Protein AF-A0A140L5W9-F1 (afdb_monomer)

Secondary structure (DSSP, 8-state):
------------------------------HHHHHHHHHHH--SS-----GGGS-HHHHHHHHHH--SEEEEEGGGGGGG-SSPBSSSEEEEEE-TTS-EEEEEEEEPTTSSSEEEEEEEETT--TTSPPPHHHHIIIIIHHHHHHHHHHHHHHHTT----SEE--EE-EETTTTEE-THHHHHHHHHHHHHHHH----S--TT---PPPHHHHHHHHHHHHHHHHHHHHS-TT-

Mean predicted aligned error: 13.34 Å

Structure (mmCIF, N/CA/C/O backbone):
data_AF-A0A140L5W9-F1
#
_entry.id   AF-A0A140L5W9-F1
#
loop_
_atom_site.group_PDB
_atom_site.id
_atom_site.type_symbol
_atom_site.label_atom_id
_atom_site.label_alt_id
_atom_site.label_comp_id
_atom_site.label_asym_id
_atom_site.label_entity_id
_atom_site.label_seq_id
_atom_site.pdbx_PDB_ins_code
_atom_site.Cartn_x
_atom_site.Cartn_y
_atom_site.Cartn_z
_atom_site.occupancy
_atom_site.B_iso_or_equiv
_atom_site.auth_seq_id
_atom_site.auth_comp_id
_atom_site.auth_asym_id
_atom_site.auth_atom_id
_atom_site.pdbx_PDB_model_num
ATOM 1 N N . MET A 1 1 ? -49.079 -30.468 49.205 1.00 34.56 1 MET A N 1
ATOM 2 C CA . MET A 1 1 ? -47.598 -30.379 49.251 1.00 34.56 1 MET A CA 1
ATOM 3 C C . MET A 1 1 ? -47.115 -30.315 47.811 1.00 34.56 1 MET A C 1
ATOM 5 O O . MET A 1 1 ? -47.511 -31.183 47.054 1.00 34.56 1 MET A O 1
ATOM 9 N N . LYS A 1 2 ? -46.668 -29.135 47.356 1.00 29.36 2 LYS A N 1
ATOM 10 C CA . LYS A 1 2 ? -45.280 -28.591 47.343 1.00 29.36 2 LYS A CA 1
ATOM 11 C C . LYS A 1 2 ? -44.535 -29.042 46.068 1.00 29.36 2 LYS A C 1
ATOM 13 O O . LYS A 1 2 ? -44.322 -30.234 45.929 1.00 29.36 2 LYS A O 1
ATOM 18 N N . VAL A 1 3 ? -44.428 -28.195 45.035 1.00 27.16 3 VAL A N 1
ATOM 19 C CA . VAL A 1 3 ? -43.488 -27.059 44.793 1.00 27.16 3 VAL A CA 1
ATOM 20 C C . VAL A 1 3 ? -42.152 -27.529 44.189 1.00 27.16 3 VAL A C 1
ATOM 22 O O . VAL A 1 3 ? -41.413 -28.255 44.842 1.00 27.16 3 VAL A O 1
ATOM 25 N N . ASP A 1 4 ? -41.927 -27.076 42.949 1.00 35.50 4 ASP A N 1
ATOM 26 C CA . ASP A 1 4 ? -40.709 -26.651 42.229 1.00 35.50 4 ASP A CA 1
ATOM 27 C C . ASP A 1 4 ? -39.310 -27.178 42.603 1.00 35.50 4 ASP A C 1
ATOM 29 O O . ASP A 1 4 ? -38.867 -27.100 43.747 1.00 35.50 4 ASP A O 1
ATOM 33 N N . SER A 1 5 ? -38.507 -27.497 41.574 1.00 34.06 5 SER A N 1
ATOM 34 C CA . SER A 1 5 ? -37.311 -26.687 41.250 1.00 34.06 5 SER A CA 1
ATOM 35 C C . SER A 1 5 ? -36.625 -27.049 39.918 1.00 34.06 5 SER A C 1
ATOM 37 O O . SER A 1 5 ? -36.487 -28.203 39.526 1.00 34.06 5 SER A O 1
ATOM 39 N N . MET A 1 6 ? -36.208 -25.962 39.265 1.00 30.34 6 MET A N 1
ATOM 40 C CA . MET A 1 6 ? -35.267 -25.738 38.163 1.00 30.34 6 MET A CA 1
ATOM 41 C C . MET A 1 6 ? -34.057 -26.688 38.050 1.00 30.34 6 MET A C 1
ATOM 43 O O . MET A 1 6 ? -33.416 -26.998 39.049 1.00 30.34 6 MET A O 1
ATOM 47 N N . ASN A 1 7 ? -33.605 -26.942 36.813 1.00 31.36 7 ASN A N 1
ATOM 48 C CA . ASN A 1 7 ? -32.302 -26.424 36.372 1.00 31.36 7 ASN A CA 1
ATOM 49 C C . ASN A 1 7 ? -32.141 -26.391 34.845 1.00 31.36 7 ASN A C 1
ATOM 51 O O . ASN A 1 7 ? -32.769 -27.141 34.105 1.00 31.36 7 ASN A O 1
ATOM 55 N N . ALA A 1 8 ? -31.335 -25.420 34.425 1.00 31.17 8 ALA A N 1
ATOM 56 C CA . ALA A 1 8 ? -31.233 -24.833 33.099 1.00 31.17 8 ALA A CA 1
ATOM 57 C C . ALA A 1 8 ? -30.099 -25.431 32.238 1.00 31.17 8 ALA A C 1
ATOM 59 O O . ALA A 1 8 ? -29.425 -26.370 32.651 1.00 31.17 8 ALA A O 1
ATOM 60 N N . ILE A 1 9 ? -29.831 -24.731 31.120 1.00 33.03 9 ILE A N 1
ATOM 61 C CA . ILE A 1 9 ? -28.669 -24.820 30.210 1.00 33.03 9 ILE A CA 1
ATOM 62 C C . ILE A 1 9 ? -28.873 -25.900 29.134 1.00 33.03 9 ILE A C 1
ATOM 64 O O . ILE A 1 9 ? -29.113 -27.053 29.443 1.00 33.03 9 ILE A O 1
ATOM 68 N N . GLY A 1 10 ? -28.804 -25.646 27.832 1.00 25.62 10 GLY A N 1
ATOM 69 C CA . GLY A 1 10 ? -28.265 -24.539 27.051 1.00 25.62 10 GLY A CA 1
ATOM 70 C C . GLY A 1 10 ? -27.842 -25.128 25.698 1.00 25.62 10 GLY A C 1
ATOM 71 O O . GLY A 1 10 ? -27.548 -26.317 25.615 1.00 25.62 10 GLY A O 1
ATOM 72 N N . GLY A 1 11 ? -27.827 -24.323 24.637 1.00 27.05 11 GLY A N 1
ATOM 73 C CA . GLY A 1 11 ? -27.241 -24.745 23.360 1.00 27.05 11 GLY A CA 1
ATOM 74 C C . GLY A 1 11 ? -28.051 -24.338 22.144 1.00 27.05 11 GLY A C 1
ATOM 75 O O . GLY A 1 11 ? -28.602 -25.179 21.441 1.00 27.05 11 GLY A O 1
ATOM 76 N N . MET A 1 12 ? -28.091 -23.032 21.887 1.00 30.98 12 MET A N 1
ATOM 77 C CA . MET A 1 12 ? -28.323 -22.510 20.545 1.00 30.98 12 MET A CA 1
ATOM 78 C C . MET A 1 12 ? -27.294 -23.113 19.582 1.00 30.98 12 MET A C 1
ATOM 80 O O . MET A 1 12 ? -26.103 -23.073 19.863 1.00 30.98 12 MET A O 1
ATOM 84 N N . ASN A 1 13 ? -27.746 -23.579 18.423 1.00 31.05 13 ASN A N 1
ATOM 85 C CA . ASN A 1 13 ? -26.936 -23.600 17.208 1.00 31.05 13 ASN A CA 1
ATOM 86 C C . ASN A 1 13 ? -27.835 -23.185 16.042 1.00 31.05 13 ASN A C 1
ATOM 88 O O . ASN A 1 13 ? -28.334 -23.999 15.270 1.00 31.05 13 ASN A O 1
ATOM 92 N N . HIS A 1 14 ? -28.077 -21.878 15.944 1.00 29.92 14 HIS A N 1
ATOM 93 C CA . HIS A 1 14 ? -28.523 -21.270 14.700 1.00 29.92 14 HIS A CA 1
ATOM 94 C C . HIS A 1 14 ? -27.297 -20.996 13.837 1.00 29.92 14 HIS A C 1
ATOM 96 O O . HIS A 1 14 ? -26.702 -19.923 13.889 1.00 29.92 14 HIS A O 1
ATOM 102 N N . THR A 1 15 ? -26.918 -21.974 13.022 1.00 27.66 15 THR A N 1
ATOM 103 C CA . THR A 1 15 ? -25.988 -21.741 11.922 1.00 27.66 15 THR A CA 1
ATOM 104 C C . THR A 1 15 ? -26.775 -21.102 10.778 1.00 27.66 15 THR A C 1
ATOM 106 O O . THR A 1 15 ? -27.307 -21.785 9.908 1.00 27.66 15 THR A O 1
ATOM 109 N N . TYR A 1 16 ? -26.892 -19.772 10.778 1.00 25.48 16 TYR A N 1
ATOM 110 C CA . TYR A 1 16 ? -27.280 -19.040 9.570 1.00 25.48 16 TYR A CA 1
ATOM 111 C C . TYR A 1 16 ? -26.069 -18.974 8.638 1.00 25.48 16 TYR A C 1
ATOM 113 O O . TYR A 1 16 ? -25.401 -17.950 8.520 1.00 25.48 16 TYR A O 1
ATOM 121 N N . THR A 1 17 ? -25.767 -20.077 7.956 1.00 28.69 17 THR A N 1
ATOM 122 C CA . THR A 1 17 ? -24.842 -20.048 6.823 1.00 28.69 17 THR A CA 1
ATOM 123 C C . THR A 1 17 ? -25.582 -19.390 5.663 1.00 28.69 17 THR A C 1
ATOM 125 O O . THR A 1 17 ? -26.276 -20.045 4.887 1.00 28.69 17 THR A O 1
ATOM 128 N N . LYS A 1 18 ? -25.500 -18.060 5.552 1.00 31.02 18 LYS A N 1
ATOM 129 C CA . LYS A 1 18 ? -25.996 -17.354 4.369 1.00 31.02 18 LYS A CA 1
ATOM 130 C C . LYS A 1 18 ? -25.022 -17.635 3.227 1.00 31.02 18 LYS A C 1
ATOM 132 O O . LYS A 1 18 ? -24.081 -16.889 2.990 1.00 31.02 18 LYS A O 1
ATOM 137 N N . THR A 1 19 ? -25.223 -18.761 2.546 1.00 28.28 19 THR A N 1
ATOM 138 C CA . THR A 1 19 ? -24.512 -19.115 1.319 1.00 28.28 19 THR A CA 1
ATOM 139 C C . THR A 1 19 ? -24.754 -18.015 0.287 1.00 28.28 19 THR A C 1
ATOM 141 O O . THR A 1 19 ? -25.843 -17.908 -0.282 1.00 28.28 19 THR A O 1
ATOM 144 N N . ILE A 1 20 ? -23.751 -17.171 0.049 1.00 33.91 20 ILE A N 1
ATOM 145 C CA . ILE A 1 20 ? -23.783 -16.187 -1.032 1.00 33.91 20 ILE A CA 1
ATOM 146 C C . ILE A 1 20 ? -23.647 -16.969 -2.342 1.00 33.91 20 ILE A C 1
ATOM 148 O O . ILE A 1 20 ? -22.552 -17.313 -2.781 1.00 33.91 20 ILE A O 1
ATOM 152 N N . ARG A 1 21 ? -24.782 -17.299 -2.971 1.00 27.30 21 ARG A N 1
ATOM 153 C CA . ARG A 1 21 ? -24.801 -17.772 -4.359 1.00 27.30 21 ARG A CA 1
ATOM 154 C C . ARG A 1 21 ? -24.270 -16.641 -5.239 1.00 27.30 21 ARG A C 1
ATOM 156 O O . ARG A 1 21 ? -24.937 -15.620 -5.390 1.00 27.30 21 ARG A O 1
ATOM 163 N N . ARG A 1 22 ? -23.086 -16.828 -5.835 1.00 32.66 22 ARG A N 1
ATOM 164 C CA . ARG A 1 22 ? -22.612 -16.000 -6.952 1.00 32.66 22 ARG A CA 1
ATOM 165 C C . ARG A 1 22 ? -23.611 -16.141 -8.097 1.00 32.66 22 ARG A C 1
ATOM 167 O O . ARG A 1 22 ? -23.631 -17.146 -8.801 1.00 32.66 22 ARG A O 1
ATOM 174 N N . VAL A 1 23 ? -24.474 -15.146 -8.257 1.00 30.78 23 VAL A N 1
ATOM 175 C CA . VAL A 1 23 ? -25.264 -14.995 -9.474 1.00 30.78 23 VAL A CA 1
ATOM 176 C C . VAL A 1 23 ? -24.312 -14.434 -10.526 1.00 30.78 23 VAL A C 1
ATOM 178 O O . VAL A 1 23 ? -23.964 -13.257 -10.475 1.00 30.78 23 VAL A O 1
ATOM 181 N N . ASN A 1 24 ? -23.882 -15.274 -11.471 1.00 34.09 24 ASN A N 1
ATOM 182 C CA . ASN A 1 24 ? -23.329 -14.816 -12.745 1.00 34.09 24 ASN A CA 1
ATOM 183 C C . ASN A 1 24 ? -24.433 -14.046 -13.485 1.00 34.09 24 ASN A C 1
ATOM 185 O O . ASN A 1 24 ? -25.197 -14.616 -14.259 1.00 34.09 24 ASN A O 1
ATOM 189 N N . LYS A 1 25 ? -24.564 -12.751 -13.200 1.00 36.28 25 LYS A N 1
ATOM 190 C CA . LYS A 1 25 ? -25.274 -11.805 -14.058 1.00 36.28 25 LYS A CA 1
ATOM 191 C C . LYS A 1 25 ? -24.216 -11.077 -14.872 1.00 36.28 25 LYS A C 1
ATOM 193 O O . LYS A 1 25 ? -23.712 -10.036 -14.457 1.00 36.28 25 LYS A O 1
ATOM 198 N N . GLU A 1 26 ? -23.890 -11.622 -16.040 1.00 35.59 26 GLU A N 1
ATOM 199 C CA . GLU A 1 26 ? -23.357 -10.807 -17.131 1.00 35.59 26 GLU A CA 1
ATOM 200 C C . GLU A 1 26 ? -24.454 -9.813 -17.527 1.00 35.59 26 GLU A C 1
ATOM 202 O O . GLU A 1 26 ? -25.308 -10.076 -18.365 1.00 35.59 26 GLU A O 1
ATOM 207 N N . SER A 1 27 ? -24.487 -8.679 -16.836 1.00 41.91 27 SER A N 1
ATOM 208 C CA . SER A 1 27 ? -25.255 -7.516 -17.259 1.00 41.91 27 SER A CA 1
ATOM 209 C C . SER A 1 27 ? -24.250 -6.527 -17.825 1.00 41.91 27 SER A C 1
ATOM 211 O O . SER A 1 27 ? -23.361 -6.036 -17.126 1.00 41.91 27 SER A O 1
ATOM 213 N N . HIS A 1 28 ? -24.318 -6.311 -19.136 1.00 42.62 28 HIS A N 1
ATOM 214 C CA . HIS A 1 28 ? -23.541 -5.276 -19.798 1.00 42.62 28 HIS A CA 1
ATOM 215 C C . HIS A 1 28 ? -24.102 -3.920 -19.371 1.00 42.62 28 HIS A C 1
ATOM 217 O O . HIS A 1 28 ? -25.014 -3.408 -20.005 1.00 42.62 28 HIS A O 1
ATOM 223 N N . LEU A 1 29 ? -23.566 -3.357 -18.286 1.00 46.88 29 LEU A N 1
ATOM 224 C CA . LEU A 1 29 ? -23.851 -1.974 -17.918 1.00 46.88 29 LEU A CA 1
ATOM 225 C C . LEU A 1 29 ? -23.274 -1.049 -18.993 1.00 46.88 29 LEU A C 1
ATOM 227 O O . LEU A 1 29 ? -22.092 -1.134 -19.347 1.00 46.88 29 LEU A O 1
ATOM 231 N N . SER A 1 30 ? -24.137 -0.196 -19.522 1.00 52.78 30 SER A N 1
ATOM 232 C CA . SER A 1 30 ? -23.832 0.877 -20.455 1.00 52.78 30 SER A CA 1
ATOM 233 C C . SER A 1 30 ? -23.051 2.003 -19.769 1.00 52.78 30 SER A C 1
ATOM 235 O O . SER A 1 30 ? -23.116 2.196 -18.553 1.00 52.78 30 SER A O 1
ATOM 237 N N . GLN A 1 31 ? -22.331 2.804 -20.561 1.00 46.19 31 GLN A N 1
ATOM 238 C CA . GLN A 1 31 ? -21.590 3.971 -20.066 1.00 46.19 31 GLN A CA 1
ATOM 239 C C . GLN A 1 31 ? -22.494 4.967 -19.313 1.00 46.19 31 GLN A C 1
ATOM 241 O O . GLN A 1 31 ? -22.041 5.643 -18.393 1.00 46.19 31 GLN A O 1
ATOM 246 N N . ASN A 1 32 ? -23.780 5.034 -19.670 1.00 45.88 32 ASN A N 1
ATOM 247 C CA . ASN A 1 32 ? -24.754 5.883 -18.988 1.00 45.88 32 ASN A CA 1
ATOM 248 C C . ASN A 1 32 ? -25.106 5.362 -17.592 1.00 45.88 32 ASN A C 1
ATOM 250 O O . ASN A 1 32 ? -25.160 6.157 -16.661 1.00 45.88 32 ASN A O 1
ATOM 254 N N . GLU A 1 33 ? -25.267 4.050 -17.417 1.00 48.84 33 GLU A N 1
ATOM 255 C CA . GLU A 1 33 ? -25.536 3.451 -16.100 1.00 48.84 33 GLU A CA 1
ATOM 256 C C . GLU A 1 33 ? -24.339 3.604 -15.151 1.00 48.84 33 GLU A C 1
ATOM 258 O O . GLU A 1 33 ? -24.513 3.844 -13.957 1.00 48.84 33 GLU A O 1
ATOM 263 N N . ILE A 1 34 ? -23.118 3.557 -15.693 1.00 50.66 34 ILE A N 1
ATOM 264 C CA . ILE A 1 34 ? -21.892 3.892 -14.958 1.00 50.66 34 ILE A CA 1
ATOM 265 C C . ILE A 1 34 ? -21.936 5.348 -14.471 1.00 50.66 34 ILE A C 1
ATOM 267 O O . ILE A 1 34 ? -21.710 5.609 -13.290 1.00 50.66 34 ILE A O 1
ATOM 271 N N . ASN A 1 35 ? -22.281 6.294 -15.350 1.00 45.44 35 ASN A N 1
ATOM 272 C CA . ASN A 1 35 ? -22.353 7.717 -15.004 1.00 45.44 35 ASN A CA 1
ATOM 273 C C . ASN A 1 35 ? -23.419 8.011 -13.930 1.00 45.44 35 ASN A C 1
ATOM 275 O O . ASN A 1 35 ? -23.185 8.835 -13.046 1.00 45.44 35 ASN A O 1
ATOM 279 N N . THR A 1 36 ? -24.562 7.320 -13.963 1.00 49.19 36 THR A N 1
ATOM 280 C CA . THR A 1 36 ? -25.620 7.467 -12.950 1.00 49.19 36 THR A CA 1
ATOM 281 C C . THR A 1 36 ? -25.164 6.965 -11.577 1.00 49.19 36 THR A C 1
ATOM 283 O O . THR A 1 36 ? -25.313 7.687 -10.591 1.00 49.19 36 THR A O 1
ATOM 286 N N . LEU A 1 37 ? -24.510 5.799 -11.507 1.00 49.44 37 LEU A N 1
ATOM 287 C CA . LEU A 1 37 ? -23.977 5.238 -10.253 1.00 49.44 37 LEU A CA 1
ATOM 288 C C . LEU A 1 37 ? -22.880 6.108 -9.618 1.00 49.44 37 LEU A C 1
ATOM 290 O O . LEU A 1 37 ? -22.738 6.135 -8.396 1.00 49.44 37 LEU A O 1
ATOM 294 N N . ILE A 1 38 ? -22.113 6.828 -10.441 1.00 46.81 38 ILE A N 1
ATOM 295 C CA . ILE A 1 38 ? -21.124 7.813 -9.984 1.00 46.81 38 ILE A CA 1
ATOM 296 C C . ILE A 1 38 ? -21.835 9.015 -9.353 1.00 46.81 38 ILE A C 1
ATOM 298 O O . ILE A 1 38 ? -21.473 9.421 -8.253 1.00 46.81 38 ILE A O 1
ATOM 302 N N . SER A 1 39 ? -22.881 9.537 -10.005 1.00 45.31 39 SER A N 1
ATOM 303 C CA . SER A 1 39 ? -23.623 10.715 -9.528 1.00 45.31 39 SER A CA 1
ATOM 304 C C . SER A 1 39 ? -24.358 10.499 -8.199 1.00 45.31 39 SER A C 1
ATOM 306 O O . SER A 1 39 ? -24.507 11.437 -7.420 1.00 45.31 39 SER A O 1
ATOM 308 N N . GLU A 1 40 ? -24.775 9.264 -7.904 1.00 46.31 40 GLU A N 1
ATOM 309 C CA . GLU A 1 40 ? -25.455 8.923 -6.648 1.00 46.31 40 GLU A CA 1
ATOM 310 C C . GLU A 1 40 ? -24.488 8.746 -5.462 1.00 46.31 40 GLU A C 1
ATOM 312 O O . GLU A 1 40 ? -24.918 8.816 -4.310 1.00 46.31 40 GLU A O 1
ATOM 317 N N . LYS A 1 41 ? -23.182 8.557 -5.712 1.00 45.69 41 LYS A N 1
ATOM 318 C CA . LYS A 1 41 ? -22.165 8.327 -4.668 1.00 45.69 41 LYS A CA 1
ATOM 319 C C . LYS A 1 41 ? -21.312 9.544 -4.315 1.00 45.69 41 LYS A C 1
ATOM 321 O O . LYS A 1 41 ? -20.821 9.618 -3.192 1.00 45.69 41 LYS A O 1
ATOM 326 N N . THR A 1 42 ? -21.137 10.513 -5.209 1.00 40.88 42 THR A N 1
ATOM 327 C CA . THR A 1 42 ? -20.263 11.672 -4.964 1.00 40.88 42 THR A CA 1
ATOM 328 C C . THR A 1 42 ? -21.022 12.878 -4.406 1.00 40.88 42 THR A C 1
ATOM 330 O O . THR A 1 42 ? -21.258 13.877 -5.078 1.00 40.88 42 THR A O 1
ATOM 333 N N . LYS A 1 43 ? -21.332 12.825 -3.107 1.00 41.81 43 LYS A N 1
ATOM 334 C CA . LYS A 1 43 ? -21.431 14.028 -2.262 1.00 41.81 43 LYS A CA 1
ATOM 335 C C . LYS A 1 43 ? -20.176 14.126 -1.395 1.00 41.81 43 LYS A C 1
ATOM 337 O O . LYS A 1 43 ? -20.258 13.924 -0.196 1.00 41.81 43 LYS A O 1
ATOM 342 N N . ASN A 1 44 ? -19.018 14.373 -2.002 1.00 38.66 44 ASN A N 1
ATOM 343 C CA . ASN A 1 44 ? -17.831 14.864 -1.298 1.00 38.66 44 ASN A CA 1
ATOM 344 C C . ASN A 1 44 ? -16.874 15.527 -2.293 1.00 38.66 44 ASN A C 1
ATOM 346 O O . ASN A 1 44 ? -16.743 15.096 -3.436 1.00 38.66 44 ASN A O 1
ATOM 350 N N . THR A 1 45 ? -16.257 16.614 -1.842 1.00 39.00 45 THR A N 1
ATOM 351 C CA . THR A 1 45 ? -15.460 17.622 -2.564 1.00 39.00 45 THR A CA 1
ATOM 352 C C . THR A 1 45 ? -14.085 17.141 -3.044 1.00 39.00 45 THR A C 1
ATOM 354 O O . THR A 1 45 ? -13.127 17.905 -3.050 1.00 39.00 45 THR A O 1
ATOM 357 N N . PHE A 1 46 ? -13.982 15.893 -3.489 1.00 38.16 46 PHE A N 1
ATOM 358 C CA . PHE A 1 46 ? -12.839 15.420 -4.261 1.00 38.16 46 PHE A CA 1
ATOM 359 C C . PHE A 1 46 ? -13.165 15.577 -5.749 1.00 38.16 46 PHE A C 1
ATOM 361 O O . PHE A 1 46 ? -14.306 15.349 -6.154 1.00 38.16 46 PHE A O 1
ATOM 368 N N . LYS A 1 47 ? -12.196 15.962 -6.585 1.00 42.44 47 LYS A N 1
ATOM 369 C CA . LYS A 1 47 ? -12.314 15.736 -8.031 1.00 42.44 47 LYS A CA 1
ATOM 370 C C . LYS A 1 47 ? -11.805 14.314 -8.262 1.00 42.44 47 LYS A C 1
ATOM 372 O O . LYS A 1 47 ? -10.591 14.165 -8.378 1.00 42.44 47 LYS A O 1
ATOM 377 N N . PRO A 1 48 ? -12.664 13.271 -8.274 1.00 49.84 48 PRO A N 1
ATOM 378 C CA . PRO A 1 48 ? -12.211 11.953 -8.697 1.00 49.84 48 PRO A CA 1
ATOM 379 C C . PRO A 1 48 ? -11.479 12.105 -10.029 1.00 49.84 48 PRO A C 1
ATOM 381 O O . PRO A 1 48 ? -11.841 12.974 -10.834 1.00 49.84 48 PRO A O 1
ATOM 384 N N . VAL A 1 49 ? -10.454 11.275 -10.251 1.00 52.59 49 VAL A N 1
ATOM 385 C CA . VAL A 1 49 ? -9.885 11.076 -11.591 1.00 52.59 49 VAL A CA 1
ATOM 386 C C . VAL A 1 49 ? -11.058 11.017 -12.558 1.00 52.59 49 VAL A C 1
ATOM 388 O O . VAL A 1 49 ? -12.047 10.350 -12.240 1.00 52.59 49 VAL A O 1
ATOM 391 N N . ASP A 1 50 ? -11.001 11.742 -13.682 1.00 57.25 50 ASP A N 1
ATOM 392 C CA . ASP A 1 50 ? -12.053 11.615 -14.689 1.00 57.25 50 ASP A CA 1
ATOM 393 C C . ASP A 1 50 ? -12.177 10.122 -14.984 1.00 57.25 50 ASP A C 1
ATOM 395 O O . ASP A 1 50 ? -11.257 9.517 -15.526 1.00 57.25 50 ASP A O 1
ATOM 399 N N . ILE A 1 51 ? -13.269 9.496 -14.543 1.00 53.25 51 ILE A N 1
ATOM 400 C CA . ILE A 1 51 ? -13.430 8.042 -14.619 1.00 53.25 51 ILE A CA 1
ATOM 401 C C . ILE A 1 51 ? -13.366 7.598 -16.088 1.00 53.25 51 ILE A C 1
ATOM 403 O O . ILE A 1 51 ? -13.023 6.454 -16.371 1.00 53.25 51 ILE A O 1
ATOM 407 N N . LYS A 1 52 ? -13.592 8.526 -17.034 1.00 48.97 52 LYS A N 1
ATOM 408 C CA . LYS A 1 52 ? -13.383 8.332 -18.474 1.00 48.97 52 LYS A CA 1
ATOM 409 C C . LYS A 1 52 ? -11.918 8.103 -18.874 1.00 48.97 52 LYS A C 1
ATOM 411 O O . LYS A 1 52 ? -11.685 7.591 -19.963 1.00 48.97 52 LYS A O 1
ATOM 416 N N . ALA A 1 53 ? -10.952 8.470 -18.034 1.00 56.53 53 ALA A N 1
ATOM 417 C CA . ALA A 1 53 ? -9.525 8.207 -18.213 1.00 56.53 53 ALA A CA 1
ATOM 418 C C . ALA A 1 53 ? -9.094 6.829 -17.676 1.00 56.53 53 ALA A C 1
ATOM 420 O O . ALA A 1 53 ? -7.988 6.386 -17.972 1.00 56.53 53 ALA A O 1
ATOM 421 N N . ILE A 1 54 ? -9.950 6.145 -16.905 1.00 67.31 54 ILE A N 1
ATOM 422 C CA . ILE A 1 54 ? -9.714 4.770 -16.453 1.00 67.31 54 ILE A CA 1
ATOM 423 C C . ILE A 1 54 ? -10.330 3.815 -17.474 1.00 67.31 54 ILE A C 1
ATOM 425 O O . ILE A 1 54 ? -11.471 3.981 -17.909 1.00 67.31 54 ILE A O 1
ATOM 429 N N . ASN A 1 55 ? -9.594 2.764 -17.827 1.00 69.69 55 ASN A N 1
ATOM 430 C CA . ASN A 1 55 ? -10.076 1.729 -18.725 1.00 69.69 55 ASN A CA 1
ATOM 431 C C . ASN A 1 55 ? -11.426 1.156 -18.249 1.00 69.69 55 ASN A C 1
ATOM 433 O O . ASN A 1 55 ? -11.540 0.686 -17.114 1.00 69.69 55 ASN A O 1
ATOM 437 N N . ALA A 1 56 ? -12.439 1.116 -19.121 1.00 66.81 56 ALA A N 1
ATOM 438 C CA . ALA A 1 56 ? -13.781 0.646 -18.761 1.00 66.81 56 ALA A CA 1
ATOM 439 C C . ALA A 1 56 ? -13.796 -0.786 -18.187 1.00 66.81 56 ALA A C 1
ATOM 441 O O . ALA A 1 56 ? -14.613 -1.102 -17.319 1.00 66.81 56 ALA A O 1
ATOM 442 N N . SER A 1 57 ? -12.874 -1.654 -18.628 1.00 67.25 57 SER A N 1
ATOM 443 C CA . SER A 1 57 ? -12.732 -3.007 -18.077 1.00 67.25 57 SER A CA 1
ATOM 444 C C . SER A 1 57 ? -12.168 -3.000 -16.651 1.00 67.25 57 SER A C 1
ATOM 446 O O . SER A 1 57 ? -12.676 -3.722 -15.792 1.00 67.25 57 SER A O 1
ATOM 448 N N . CYS A 1 58 ? -11.196 -2.130 -16.363 1.00 68.81 58 CYS A N 1
ATOM 449 C CA . CYS A 1 58 ? -10.646 -1.935 -15.021 1.00 68.81 58 CYS A CA 1
ATOM 450 C C . CYS A 1 58 ? -11.678 -1.307 -14.077 1.00 68.81 58 CYS A C 1
ATOM 452 O O . CYS A 1 58 ? -11.824 -1.755 -12.942 1.00 68.81 58 CYS A O 1
ATOM 454 N N . TYR A 1 59 ? -12.457 -0.335 -14.556 1.00 70.06 59 TYR A N 1
ATOM 455 C CA . TYR A 1 59 ? -13.555 0.239 -13.780 1.00 70.06 59 TYR A CA 1
ATOM 456 C C . TYR A 1 59 ? -14.645 -0.800 -13.469 1.00 70.06 59 TYR A C 1
ATOM 458 O O . TYR A 1 59 ? -15.159 -0.869 -12.352 1.00 70.06 59 TYR A O 1
ATOM 466 N N . ARG A 1 60 ? -14.962 -1.683 -14.423 1.00 67.69 60 ARG A N 1
ATOM 467 C CA . ARG A 1 60 ? -15.881 -2.805 -14.185 1.00 67.69 60 ARG A CA 1
ATOM 468 C C . ARG A 1 60 ? -15.339 -3.770 -13.127 1.00 67.69 60 ARG A C 1
ATOM 470 O O . ARG A 1 60 ? -16.098 -4.185 -12.255 1.00 67.69 60 ARG A O 1
ATOM 477 N N . GLN A 1 61 ? -14.047 -4.098 -13.166 1.00 66.94 61 GLN A N 1
ATOM 478 C CA . GLN A 1 61 ? -13.412 -4.921 -12.129 1.00 66.94 61 GLN A CA 1
ATOM 479 C C . GLN A 1 61 ? -13.486 -4.261 -10.751 1.00 66.94 61 GLN A C 1
ATOM 481 O O . GLN A 1 61 ? -13.787 -4.952 -9.779 1.00 66.94 61 GLN A O 1
ATOM 486 N N . TYR A 1 62 ? -13.288 -2.940 -10.669 1.00 75.56 62 TYR A N 1
ATOM 487 C CA . TYR A 1 62 ? -13.558 -2.187 -9.446 1.00 75.56 62 TYR A CA 1
ATOM 488 C C . TYR A 1 62 ? -14.996 -2.424 -8.986 1.00 75.56 62 TYR A C 1
ATOM 490 O O . TYR A 1 62 ? -15.182 -2.941 -7.895 1.00 75.56 62 TYR A O 1
ATOM 498 N N . LEU A 1 63 ? -16.014 -2.158 -9.814 1.00 73.31 63 LEU A N 1
ATOM 499 C CA . LEU A 1 63 ? -17.419 -2.330 -9.415 1.00 73.31 63 LEU A CA 1
ATOM 500 C C . LEU A 1 63 ? -17.736 -3.738 -8.882 1.00 73.31 63 LEU A C 1
ATOM 502 O O . LEU A 1 63 ? -18.486 -3.861 -7.916 1.00 73.31 63 LEU A O 1
ATOM 506 N N . MET A 1 64 ? -17.152 -4.783 -9.474 1.00 71.00 64 MET A N 1
ATOM 507 C CA . MET A 1 64 ? -17.358 -6.172 -9.042 1.00 71.00 64 MET A CA 1
ATOM 508 C C . MET A 1 64 ? -16.644 -6.512 -7.726 1.00 71.00 64 MET A C 1
ATOM 510 O O . MET A 1 64 ? -17.140 -7.335 -6.960 1.00 71.00 64 MET A O 1
ATOM 514 N N . ASN A 1 65 ? -15.502 -5.876 -7.454 1.00 71.69 65 ASN A N 1
ATOM 515 C CA . ASN A 1 65 ? -14.639 -6.159 -6.302 1.00 71.69 65 ASN A CA 1
ATOM 516 C C . ASN A 1 65 ? -14.687 -5.064 -5.220 1.00 71.69 65 ASN A C 1
ATOM 518 O O . ASN A 1 65 ? -13.939 -5.119 -4.239 1.00 71.69 65 ASN A O 1
ATOM 522 N N . ASN A 1 66 ? -15.556 -4.064 -5.389 1.00 71.62 66 ASN A N 1
ATOM 523 C CA . ASN A 1 66 ? -15.744 -2.923 -4.497 1.00 71.62 66 ASN A CA 1
ATOM 524 C C . ASN A 1 66 ? -16.605 -3.289 -3.279 1.00 71.62 66 ASN A C 1
ATOM 526 O O . ASN A 1 66 ? -17.666 -2.705 -3.036 1.00 71.62 66 ASN A O 1
ATOM 530 N N . VAL A 1 67 ? -16.141 -4.282 -2.531 1.00 79.25 67 VAL A N 1
ATOM 531 C CA . VAL A 1 67 ? -16.788 -4.815 -1.333 1.00 79.25 67 VAL A CA 1
ATOM 532 C C . VAL A 1 67 ? -16.353 -4.058 -0.081 1.00 79.25 67 VAL A C 1
ATOM 534 O O . VAL A 1 67 ? -15.285 -3.447 -0.058 1.00 79.25 67 VAL A O 1
ATOM 537 N N . GLY A 1 68 ? -17.188 -4.108 0.954 1.00 86.25 68 GLY A N 1
ATOM 538 C CA . GLY A 1 68 ? -16.886 -3.518 2.253 1.00 86.25 68 GLY A CA 1
ATOM 539 C C . GLY A 1 68 ? -17.477 -2.134 2.495 1.00 86.25 68 GLY A C 1
ATOM 540 O O . GLY A 1 68 ? -18.091 -1.518 1.613 1.00 86.25 68 GLY A O 1
ATOM 541 N N . GLU A 1 69 ? -17.269 -1.670 3.721 1.00 88.06 69 GLU A N 1
ATOM 542 C CA . GLU A 1 69 ? -17.717 -0.375 4.227 1.00 88.06 69 GLU A CA 1
ATOM 543 C C . GLU A 1 69 ? -16.610 0.665 4.073 1.00 88.06 69 GLU A C 1
ATOM 545 O O . GLU A 1 69 ? -15.438 0.369 4.296 1.00 88.06 69 GLU A O 1
ATOM 550 N N . THR A 1 70 ? -16.965 1.889 3.683 1.00 90.88 70 THR A N 1
ATOM 551 C CA . THR A 1 70 ? -16.002 2.994 3.643 1.00 90.88 70 THR A CA 1
ATOM 552 C C . THR A 1 70 ? -15.645 3.401 5.067 1.00 90.88 70 THR A C 1
ATOM 554 O O . THR A 1 70 ? -16.527 3.778 5.836 1.00 90.88 70 THR A O 1
ATOM 557 N N . VAL A 1 71 ? -14.355 3.357 5.399 1.00 91.56 71 VAL A N 1
ATOM 558 C CA . VAL A 1 71 ? -13.847 3.656 6.749 1.00 91.56 71 VAL A CA 1
ATOM 559 C C . VAL A 1 71 ? -12.892 4.844 6.791 1.00 91.56 71 VAL A C 1
ATOM 561 O O . VAL A 1 71 ? -12.642 5.385 7.864 1.00 91.56 71 VAL A O 1
ATOM 564 N N . PHE A 1 72 ? -12.372 5.274 5.639 1.00 92.75 72 PHE A N 1
ATOM 565 C CA . PHE A 1 72 ? -11.441 6.395 5.555 1.00 92.75 72 PHE A CA 1
ATOM 566 C C . PHE A 1 72 ? -11.479 7.074 4.177 1.00 92.75 72 PHE A C 1
ATOM 568 O O . PHE A 1 72 ? -11.851 6.445 3.184 1.00 92.75 72 PHE A O 1
ATOM 575 N N . ASP A 1 73 ? -11.080 8.347 4.133 1.00 91.12 73 ASP A N 1
ATOM 576 C CA . ASP A 1 73 ? -10.988 9.176 2.926 1.00 91.12 73 ASP A CA 1
ATOM 577 C C . ASP A 1 73 ? -9.517 9.507 2.606 1.00 91.12 73 ASP A C 1
ATOM 579 O O . ASP A 1 73 ? -8.869 10.276 3.318 1.00 91.12 73 ASP A O 1
ATOM 583 N N . LEU A 1 74 ? -8.990 8.920 1.528 1.00 90.12 74 LEU A N 1
ATOM 584 C CA . LEU A 1 74 ? -7.628 9.085 1.020 1.00 90.12 74 LEU A CA 1
ATOM 585 C C . LEU A 1 74 ? -7.281 10.514 0.620 1.00 90.12 74 LEU A C 1
ATOM 587 O O . LEU A 1 74 ? -6.094 10.825 0.574 1.00 90.12 74 LEU A O 1
ATOM 591 N N . SER A 1 75 ? -8.253 11.399 0.386 1.00 86.31 75 SER A N 1
ATOM 592 C CA . SER A 1 75 ? -7.945 12.819 0.159 1.00 86.31 75 SER A CA 1
ATOM 593 C C . SER A 1 75 ? -7.166 13.437 1.330 1.00 86.31 75 SER A C 1
ATOM 595 O O . SER A 1 75 ? -6.347 14.327 1.133 1.00 86.31 75 SER A O 1
ATOM 597 N N . LYS A 1 76 ? -7.314 12.888 2.543 1.00 87.62 76 LYS A N 1
ATOM 598 C CA . LYS A 1 76 ? -6.547 13.279 3.740 1.00 87.62 76 LYS A CA 1
ATOM 599 C C . LYS A 1 76 ? -5.068 12.870 3.699 1.00 87.62 76 LYS A C 1
ATOM 601 O O . LYS A 1 76 ? -4.284 13.304 4.543 1.00 87.62 76 LYS A O 1
ATOM 606 N N . LEU A 1 77 ? -4.693 12.005 2.759 1.00 88.56 77 LEU A N 1
ATOM 607 C CA . LEU A 1 77 ? -3.329 11.533 2.522 1.00 88.56 77 LEU A CA 1
ATOM 608 C C . LEU A 1 77 ? -2.754 12.028 1.189 1.00 88.56 77 LEU A C 1
ATOM 610 O O . LEU A 1 77 ? -1.561 11.845 0.977 1.00 88.56 77 LEU A O 1
ATOM 614 N N . GLU A 1 78 ? -3.552 12.662 0.324 1.00 81.69 78 GLU A N 1
ATOM 615 C CA . GLU A 1 78 ? -3.194 12.946 -1.075 1.00 81.69 78 GLU A CA 1
ATOM 616 C C . GLU A 1 78 ? -1.869 13.706 -1.222 1.00 81.69 78 GLU A C 1
ATOM 618 O O . GLU A 1 78 ? -1.025 13.302 -2.013 1.00 81.69 78 GLU A O 1
ATOM 623 N N . GLU A 1 79 ? -1.627 14.738 -0.408 1.00 82.94 79 GLU A N 1
ATOM 624 C CA . GLU A 1 79 ? -0.382 15.527 -0.463 1.00 82.94 79 GLU A CA 1
ATOM 625 C C . GLU A 1 79 ? 0.882 14.725 -0.103 1.00 82.94 79 GLU A C 1
ATOM 627 O O . GLU A 1 79 ? 1.997 15.159 -0.384 1.00 82.94 79 GLU A O 1
ATOM 632 N N . LYS A 1 80 ? 0.719 13.564 0.539 1.00 86.56 80 LYS A N 1
ATOM 633 C CA . LYS A 1 80 ? 1.807 12.659 0.937 1.00 86.56 80 LYS A CA 1
ATOM 634 C C . LYS A 1 80 ? 1.974 11.489 -0.034 1.00 86.56 80 LYS A C 1
ATOM 636 O O . LYS A 1 80 ? 2.908 10.711 0.139 1.00 86.56 80 LYS A O 1
ATOM 641 N N . MET A 1 81 ? 1.066 11.335 -0.997 1.00 89.44 81 MET A N 1
ATOM 642 C CA . MET A 1 81 ? 1.074 10.244 -1.967 1.00 89.44 81 MET A CA 1
ATOM 643 C C . MET A 1 81 ? 1.780 10.667 -3.256 1.00 89.44 81 MET A C 1
ATOM 645 O O . MET A 1 81 ? 1.624 11.781 -3.749 1.00 89.44 81 MET A O 1
ATOM 649 N N . GLU A 1 82 ? 2.542 9.747 -3.827 1.00 89.75 82 GLU A N 1
ATOM 650 C CA . GLU A 1 82 ? 3.229 9.893 -5.107 1.00 89.75 82 GLU A CA 1
ATOM 651 C C . GLU A 1 82 ? 2.386 9.393 -6.272 1.00 89.75 82 GLU A C 1
ATOM 653 O O . GLU A 1 82 ? 2.499 9.917 -7.384 1.00 89.75 82 GLU A O 1
ATOM 658 N N . ASN A 1 83 ? 1.540 8.385 -6.038 1.00 87.69 83 ASN A N 1
ATOM 659 C CA . ASN A 1 83 ? 0.589 7.906 -7.029 1.00 87.69 83 ASN A CA 1
ATOM 660 C C . ASN A 1 83 ? -0.817 8.403 -6.709 1.00 87.69 83 ASN A C 1
ATOM 662 O O . ASN A 1 83 ? -1.249 8.486 -5.560 1.00 87.69 83 ASN A O 1
ATOM 666 N N . GLN A 1 84 ? -1.558 8.713 -7.768 1.00 85.62 84 GLN A N 1
ATOM 667 C CA . GLN A 1 84 ? -2.888 9.285 -7.647 1.00 85.62 84 GLN A CA 1
ATOM 668 C C . GLN A 1 84 ? -3.901 8.230 -7.169 1.00 85.62 84 GLN A C 1
ATOM 670 O O . GLN A 1 84 ? -4.032 7.180 -7.816 1.00 85.62 84 GLN A O 1
ATOM 675 N N . PRO A 1 85 ? -4.679 8.499 -6.104 1.00 87.44 85 PRO A N 1
ATOM 676 C CA . PRO A 1 85 ? -5.841 7.689 -5.765 1.00 87.44 85 PRO A CA 1
ATOM 677 C C . PRO A 1 85 ? -6.845 7.680 -6.920 1.00 87.44 85 PRO A C 1
ATOM 679 O O . PRO A 1 85 ? -7.232 8.728 -7.433 1.00 87.44 85 PRO A O 1
ATOM 682 N N . ALA A 1 86 ? -7.301 6.497 -7.327 1.00 85.56 86 ALA A N 1
ATOM 683 C CA . ALA A 1 86 ? -8.368 6.387 -8.320 1.00 85.56 86 ALA A CA 1
ATOM 684 C C . ALA A 1 86 ? -9.731 6.762 -7.721 1.00 85.56 86 ALA A C 1
ATOM 686 O O . ALA A 1 86 ? -10.587 7.326 -8.403 1.00 85.56 86 ALA A O 1
ATOM 687 N N . PHE A 1 87 ? -9.907 6.460 -6.433 1.00 84.56 87 PHE A N 1
ATOM 688 C CA . PHE A 1 87 ? -11.097 6.756 -5.646 1.00 84.56 87 PHE A CA 1
ATOM 689 C C . PHE A 1 87 ? -10.683 7.254 -4.256 1.00 84.56 87 PHE A C 1
ATOM 691 O O . PHE A 1 87 ? -9.639 6.823 -3.757 1.00 84.56 87 PHE A O 1
ATOM 698 N N . PRO A 1 88 ? -11.479 8.132 -3.622 1.00 84.50 88 PRO A N 1
ATOM 699 C CA . PRO A 1 88 ? -11.156 8.650 -2.299 1.00 84.50 88 PRO A CA 1
ATOM 700 C C . PRO A 1 88 ? -11.354 7.606 -1.193 1.00 84.50 88 PRO A C 1
ATOM 702 O O . PRO A 1 88 ? -10.766 7.727 -0.131 1.00 84.50 88 PRO A O 1
ATOM 705 N N . GLU A 1 89 ? -12.164 6.566 -1.380 1.00 89.44 89 GLU A N 1
ATOM 706 C CA . GLU A 1 89 ? -12.523 5.675 -0.277 1.00 89.44 89 GLU A CA 1
ATOM 707 C C . GLU A 1 89 ? -11.475 4.587 -0.006 1.00 89.44 89 GLU A C 1
ATOM 709 O O . GLU A 1 89 ? -11.083 3.837 -0.905 1.00 89.44 89 GLU A O 1
ATOM 714 N N . VAL A 1 90 ? -11.128 4.402 1.272 1.00 93.25 90 VAL A N 1
ATOM 715 C CA . VAL A 1 90 ? -10.598 3.125 1.768 1.00 93.25 90 VAL A CA 1
ATOM 716 C C . VAL A 1 90 ? -11.745 2.306 2.337 1.00 93.25 90 VAL A C 1
ATOM 718 O O . VAL A 1 90 ? -12.519 2.788 3.171 1.00 93.25 90 VAL A O 1
ATOM 721 N N . LYS A 1 91 ? -11.842 1.052 1.898 1.00 92.38 91 LYS A N 1
ATOM 722 C CA . LYS A 1 91 ? -12.891 0.128 2.318 1.00 92.38 91 LYS A CA 1
ATOM 723 C C . LYS A 1 91 ? -12.387 -0.986 3.208 1.00 92.38 91 LYS A C 1
ATOM 725 O O . LYS A 1 91 ? -11.369 -1.597 2.906 1.00 92.38 91 LYS A O 1
ATOM 730 N N . GLN A 1 92 ? -13.154 -1.294 4.242 1.00 93.00 92 GLN A N 1
ATOM 731 C CA . GLN A 1 92 ? -12.917 -2.406 5.147 1.00 93.00 92 GLN A CA 1
ATOM 732 C C . GLN A 1 92 ? -13.846 -3.576 4.828 1.00 93.00 92 GLN A C 1
ATOM 734 O O . GLN A 1 92 ? -15.056 -3.399 4.676 1.00 93.00 92 GLN A O 1
ATOM 739 N N . PHE A 1 93 ? -13.288 -4.781 4.755 1.00 91.19 93 PHE A N 1
ATOM 740 C CA . PHE A 1 93 ? -14.051 -6.026 4.685 1.00 91.19 93 PHE A CA 1
ATOM 741 C C . PHE A 1 93 ? -13.241 -7.187 5.260 1.00 91.19 93 PHE A C 1
ATOM 743 O O . PHE A 1 93 ? -12.012 -7.148 5.291 1.00 91.19 93 PHE A O 1
ATOM 750 N N . THR A 1 94 ? -13.930 -8.244 5.673 1.00 89.50 94 THR A N 1
ATOM 751 C CA . THR A 1 94 ? -13.300 -9.505 6.073 1.00 89.50 94 THR A CA 1
ATOM 752 C C . THR A 1 94 ? -13.252 -10.443 4.872 1.00 89.50 94 THR A C 1
ATOM 754 O O . THR A 1 94 ? -14.264 -10.631 4.195 1.00 89.50 94 THR A O 1
ATOM 757 N N . ASP A 1 95 ? -12.075 -10.989 4.566 1.00 85.94 95 ASP A N 1
ATOM 758 C CA . ASP A 1 95 ? -11.913 -11.954 3.476 1.00 85.94 95 ASP A CA 1
ATOM 759 C C . ASP A 1 95 ? -12.347 -13.375 3.874 1.00 85.94 95 ASP A C 1
ATOM 761 O O . ASP A 1 95 ? -12.643 -13.659 5.034 1.00 85.94 95 ASP A O 1
ATOM 765 N N . ASP A 1 96 ? -12.370 -14.289 2.901 1.00 84.12 96 ASP A N 1
ATOM 766 C CA . ASP A 1 96 ? -12.779 -15.688 3.110 1.00 84.12 96 ASP A CA 1
ATOM 767 C C . ASP A 1 96 ? -11.879 -16.443 4.111 1.00 84.12 96 ASP A C 1
ATOM 769 O O . ASP A 1 96 ? -12.257 -17.505 4.604 1.00 84.12 96 ASP A O 1
ATOM 773 N N . LEU A 1 97 ? -10.689 -15.910 4.417 1.00 82.75 97 LEU A N 1
ATOM 774 C CA . LEU A 1 97 ? -9.760 -16.456 5.408 1.00 82.75 97 LEU A CA 1
ATOM 775 C C . LEU A 1 97 ? -9.941 -15.814 6.793 1.00 82.75 97 LEU A C 1
ATOM 777 O O . LEU A 1 97 ? -9.140 -16.064 7.691 1.00 82.75 97 LEU A O 1
ATOM 781 N N . GLY A 1 98 ? -10.977 -14.991 6.979 1.00 82.06 98 GLY A N 1
ATOM 782 C CA . GLY A 1 98 ? -11.281 -14.330 8.245 1.00 82.06 98 GLY A CA 1
ATOM 783 C C . GLY A 1 98 ? -10.391 -13.125 8.549 1.00 82.06 98 GLY A C 1
ATOM 784 O O . GLY A 1 98 ? -10.405 -12.637 9.676 1.00 82.06 98 GLY A O 1
ATOM 785 N N . ARG A 1 99 ? -9.613 -12.628 7.580 1.00 87.25 99 ARG A N 1
ATOM 786 C CA . ARG A 1 99 ? -8.697 -11.500 7.792 1.00 87.25 99 ARG A CA 1
ATOM 787 C C . ARG A 1 99 ? -9.375 -10.195 7.430 1.00 87.25 99 ARG A C 1
ATOM 789 O O . ARG A 1 99 ? -9.983 -10.083 6.364 1.00 87.25 99 ARG A O 1
ATOM 796 N N . THR A 1 100 ? -9.205 -9.186 8.273 1.00 92.12 100 THR A N 1
ATOM 797 C CA . THR A 1 100 ? -9.696 -7.842 7.966 1.00 92.12 100 THR A CA 1
ATOM 798 C C . THR A 1 100 ? -8.754 -7.168 6.975 1.00 92.12 100 THR A C 1
ATOM 800 O O . THR A 1 100 ? -7.551 -7.069 7.216 1.00 92.12 100 THR A O 1
ATOM 803 N N . ARG A 1 101 ? -9.298 -6.713 5.847 1.00 93.69 101 ARG A N 1
ATOM 804 C CA . ARG A 1 101 ? -8.577 -6.015 4.783 1.00 93.69 101 ARG A CA 1
ATOM 805 C C . ARG A 1 101 ? -9.062 -4.584 4.660 1.00 93.69 101 ARG A C 1
ATOM 807 O O . ARG A 1 101 ? -10.265 -4.335 4.671 1.00 93.69 101 ARG A O 1
ATOM 814 N N . PHE A 1 102 ? -8.113 -3.681 4.451 1.00 94.69 102 PHE A N 1
ATOM 815 C CA . PHE A 1 102 ? -8.349 -2.290 4.098 1.00 94.69 102 PHE A CA 1
ATOM 816 C C . PHE A 1 102 ? -7.893 -2.074 2.661 1.00 94.69 102 PHE A C 1
ATOM 818 O O . PHE A 1 102 ? -6.699 -2.130 2.374 1.00 94.69 102 PHE A O 1
ATOM 825 N N . ARG A 1 103 ? -8.851 -1.885 1.757 1.00 94.62 103 ARG A N 1
ATOM 826 C CA . ARG A 1 103 ? -8.621 -1.791 0.319 1.00 94.62 103 ARG A CA 1
ATOM 827 C C . ARG A 1 103 ? -8.760 -0.369 -0.176 1.00 94.62 103 ARG A C 1
ATOM 829 O O . ARG A 1 103 ? -9.781 0.272 0.066 1.00 94.62 103 ARG A O 1
ATOM 836 N N . CYS A 1 104 ? -7.799 0.056 -0.977 1.00 93.75 104 CYS A N 1
ATOM 837 C CA . CYS A 1 104 ? -7.928 1.215 -1.840 1.00 93.75 104 CYS A CA 1
ATOM 838 C C . CYS A 1 104 ? -7.434 0.910 -3.258 1.00 93.75 104 CYS A C 1
ATOM 840 O O . CYS A 1 104 ? -6.950 -0.187 -3.556 1.00 93.75 104 CYS A O 1
ATOM 842 N N . TYR A 1 105 ? -7.613 1.879 -4.151 1.00 91.12 105 TYR A N 1
ATOM 843 C CA . TYR A 1 105 ? -7.231 1.753 -5.549 1.00 91.12 105 TYR A CA 1
ATOM 844 C C . TYR A 1 105 ? -6.434 2.973 -5.980 1.00 91.12 105 TYR A C 1
ATOM 846 O O . TYR A 1 105 ? -6.888 4.105 -5.809 1.00 91.12 105 TYR A O 1
ATOM 854 N N . LEU A 1 106 ? -5.277 2.727 -6.583 1.00 90.25 106 LEU A N 1
ATOM 855 C CA . LEU A 1 106 ? -4.418 3.759 -7.153 1.00 90.25 106 LEU A CA 1
ATOM 856 C C . LEU A 1 106 ? -4.423 3.646 -8.674 1.00 90.25 106 LEU A C 1
ATOM 858 O O . LEU A 1 106 ? -4.607 2.557 -9.229 1.00 90.25 106 LEU A O 1
ATOM 862 N N . VAL A 1 107 ? -4.204 4.762 -9.359 1.00 86.44 107 VAL A N 1
ATOM 863 C CA . VAL A 1 107 ? -3.934 4.749 -10.795 1.00 86.44 107 VAL A CA 1
ATOM 864 C C . VAL A 1 107 ? -2.537 4.181 -11.010 1.00 86.44 107 VAL A C 1
ATOM 866 O O . VAL A 1 107 ? -1.560 4.632 -10.412 1.00 86.44 107 VAL A O 1
ATOM 869 N N . LYS A 1 108 ? -2.433 3.170 -11.871 1.00 86.88 108 LYS A N 1
ATOM 870 C CA . LYS A 1 108 ? -1.151 2.565 -12.209 1.00 86.88 108 LYS A CA 1
ATOM 871 C C . LYS A 1 108 ? -0.273 3.604 -12.916 1.00 86.88 108 LYS A C 1
ATOM 873 O O . LYS A 1 108 ? -0.747 4.244 -13.856 1.00 86.88 108 LYS A O 1
ATOM 878 N N . PRO A 1 109 ? 1.006 3.765 -12.536 1.00 81.81 109 PRO A N 1
ATOM 879 C CA . PRO A 1 109 ? 1.845 4.797 -13.130 1.00 81.81 109 PRO A CA 1
ATOM 880 C C . PRO A 1 109 ? 1.940 4.666 -14.655 1.00 81.81 109 PRO A C 1
ATOM 882 O O . PRO A 1 109 ? 2.224 3.583 -15.166 1.00 81.81 109 PRO A O 1
ATOM 885 N N . ASN A 1 110 ? 1.761 5.780 -15.374 1.00 74.12 110 ASN A N 1
ATOM 886 C CA . ASN A 1 110 ? 1.805 5.855 -16.844 1.00 74.12 110 ASN A CA 1
ATOM 887 C C . ASN A 1 110 ? 0.817 4.900 -17.555 1.00 74.12 110 ASN A C 1
ATOM 889 O O . ASN A 1 110 ? 1.106 4.411 -18.646 1.00 74.12 110 ASN A O 1
ATOM 893 N N . SER A 1 111 ? -0.318 4.588 -16.928 1.00 78.44 111 SER A N 1
ATOM 894 C CA . SER A 1 111 ? -1.276 3.589 -17.401 1.00 78.44 111 SER A CA 1
ATOM 895 C C . SER A 1 111 ? -2.708 4.017 -17.054 1.00 78.44 111 SER A C 1
ATOM 897 O O . SER A 1 111 ? -2.935 4.685 -16.054 1.00 78.44 111 SER A O 1
ATOM 899 N N . ASP A 1 112 ? -3.689 3.586 -17.847 1.00 73.62 112 ASP A N 1
ATOM 900 C CA . ASP A 1 112 ? -5.138 3.780 -17.621 1.00 73.62 112 ASP A CA 1
ATOM 901 C C . ASP A 1 112 ? -5.754 2.681 -16.726 1.00 73.62 112 ASP A C 1
ATOM 903 O O . ASP A 1 112 ? -6.973 2.523 -16.616 1.00 73.62 112 ASP A O 1
ATOM 907 N N . ARG A 1 113 ? -4.890 1.875 -16.106 1.00 83.69 113 ARG A N 1
ATOM 908 C CA . ARG A 1 113 ? -5.229 0.710 -15.279 1.00 83.69 113 ARG A CA 1
ATOM 909 C C . ARG A 1 113 ? -5.156 1.043 -13.796 1.00 83.69 113 ARG A C 1
ATOM 911 O O . ARG A 1 113 ? -4.490 1.988 -13.391 1.00 83.69 113 ARG A O 1
ATOM 918 N N . LEU A 1 114 ? -5.799 0.209 -12.988 1.00 86.88 114 LEU A N 1
ATOM 919 C CA . LEU A 1 114 ? -5.808 0.330 -11.534 1.00 86.88 114 LEU A CA 1
ATOM 920 C C . LEU A 1 114 ? -4.820 -0.638 -10.886 1.00 86.88 114 LEU A C 1
ATOM 922 O O . LEU A 1 114 ? -4.614 -1.745 -11.385 1.00 86.88 114 LEU A O 1
ATOM 926 N N . ILE A 1 115 ? -4.274 -0.226 -9.747 1.00 90.25 115 ILE A N 1
ATOM 927 C CA . ILE A 1 115 ? -3.611 -1.098 -8.780 1.00 90.25 115 ILE A CA 1
ATOM 928 C C . ILE A 1 115 ? -4.568 -1.259 -7.605 1.00 90.25 115 ILE A C 1
ATOM 930 O O . ILE A 1 115 ? -5.024 -0.266 -7.037 1.00 90.25 115 ILE A O 1
ATOM 934 N N . THR A 1 116 ? -4.869 -2.501 -7.236 1.00 92.00 116 THR A N 1
ATOM 935 C CA . THR A 1 116 ? -5.557 -2.794 -5.973 1.00 92.00 116 THR A CA 1
ATOM 936 C C . THR A 1 116 ? -4.517 -2.833 -4.862 1.00 92.00 116 THR A C 1
ATOM 938 O O . THR A 1 116 ? -3.551 -3.589 -4.961 1.00 92.00 116 THR A O 1
ATOM 941 N N . VAL A 1 117 ? -4.710 -2.045 -3.809 1.00 94.00 117 VAL A N 1
ATOM 942 C CA . VAL A 1 117 ? -3.834 -2.032 -2.635 1.00 94.00 117 VAL A CA 1
ATOM 943 C C . VAL A 1 117 ? -4.649 -2.502 -1.440 1.00 94.00 117 VAL A C 1
ATOM 945 O O . VAL A 1 117 ? -5.588 -1.826 -1.029 1.00 94.00 117 VAL A O 1
ATOM 948 N N . ASP A 1 118 ? -4.297 -3.668 -0.905 1.00 94.62 118 ASP A N 1
ATOM 949 C CA . ASP A 1 118 ? -4.890 -4.232 0.304 1.00 94.62 118 ASP A CA 1
ATOM 950 C C . ASP A 1 118 ? -3.870 -4.187 1.445 1.00 94.62 118 ASP A C 1
ATOM 952 O O . ASP A 1 118 ? -2.775 -4.732 1.339 1.00 94.62 118 ASP A O 1
ATOM 956 N N . VAL A 1 119 ? -4.255 -3.612 2.577 1.00 94.25 119 VAL A N 1
ATOM 957 C CA . VAL A 1 119 ? -3.541 -3.769 3.848 1.00 94.25 119 VAL A CA 1
ATOM 958 C C . VAL A 1 119 ? -4.313 -4.801 4.664 1.00 94.25 119 VAL A C 1
ATOM 960 O O . VAL A 1 119 ? -5.423 -4.522 5.120 1.00 94.25 119 VAL A O 1
ATOM 963 N N . ALA A 1 120 ? -3.776 -6.016 4.801 1.00 92.06 120 ALA A N 1
ATOM 964 C CA . ALA A 1 120 ? -4.427 -7.090 5.552 1.00 92.06 120 ALA A CA 1
ATOM 965 C C . ALA A 1 120 ? -3.910 -7.146 6.995 1.00 92.06 120 ALA A C 1
ATOM 967 O O . ALA A 1 120 ? -2.702 -7.134 7.219 1.00 92.06 120 ALA A O 1
ATOM 968 N N . LEU A 1 121 ? -4.812 -7.250 7.973 1.00 90.75 121 LEU A N 1
ATOM 969 C CA . LEU A 1 121 ? -4.470 -7.400 9.387 1.00 90.75 121 LEU A CA 1
ATOM 970 C C . LEU A 1 121 ? -4.822 -8.808 9.886 1.00 90.75 121 LEU A C 1
ATOM 972 O O . LEU A 1 121 ? -5.991 -9.192 9.896 1.00 90.75 121 LEU A O 1
ATOM 976 N N . LEU A 1 122 ? -3.819 -9.563 10.346 1.00 83.00 122 LEU A N 1
ATOM 977 C CA . LEU A 1 122 ? -3.980 -10.976 10.733 1.00 83.00 122 LEU A CA 1
ATOM 978 C C . LEU A 1 122 ? -4.743 -11.198 12.049 1.00 83.00 122 LEU A C 1
ATOM 980 O O . LEU A 1 122 ? -5.352 -12.245 12.222 1.00 83.00 122 LEU A O 1
ATOM 984 N N . ASN A 1 123 ? -4.737 -10.219 12.958 1.00 84.00 123 ASN A N 1
ATOM 985 C CA . ASN A 1 123 ? -5.312 -10.339 14.308 1.00 84.00 123 ASN A CA 1
ATOM 986 C C . ASN A 1 123 ? -6.272 -9.188 14.663 1.00 84.00 123 ASN A C 1
ATOM 988 O O . ASN A 1 123 ? -6.500 -8.899 15.842 1.00 84.00 123 ASN A O 1
ATOM 992 N N . TYR A 1 124 ? -6.802 -8.496 13.655 1.00 86.12 124 TYR A N 1
ATOM 993 C CA . TYR A 1 124 ? -7.756 -7.407 13.846 1.00 86.12 124 TYR A CA 1
ATOM 994 C C . TYR A 1 124 ? -9.185 -7.912 13.683 1.00 86.12 124 TYR A C 1
ATOM 996 O O . TYR A 1 124 ? -9.511 -8.542 12.676 1.00 86.12 124 TYR A O 1
ATOM 1004 N N . ASP A 1 125 ? -10.021 -7.611 14.671 1.00 80.75 125 ASP A N 1
ATOM 1005 C CA . ASP A 1 125 ? -11.436 -7.952 14.631 1.00 80.75 125 ASP A CA 1
ATOM 1006 C C . ASP A 1 125 ? -12.159 -7.001 13.670 1.00 80.75 125 ASP A C 1
ATOM 1008 O O . ASP A 1 125 ? -12.110 -5.786 13.852 1.00 80.75 125 ASP A O 1
ATOM 1012 N N . GLY A 1 126 ? -12.795 -7.550 12.635 1.00 73.06 126 GLY A N 1
ATOM 1013 C CA . GLY A 1 126 ? -13.451 -6.771 11.584 1.00 73.06 126 GLY A CA 1
ATOM 1014 C C . GLY A 1 126 ? -14.621 -5.922 12.082 1.00 73.06 126 GLY A C 1
ATOM 1015 O O . GLY A 1 126 ? -14.967 -4.949 11.417 1.00 73.06 126 GLY A O 1
ATOM 1016 N N . ASP A 1 127 ? -15.179 -6.240 13.252 1.00 76.50 127 ASP A N 1
ATOM 1017 C CA . ASP A 1 127 ? -16.258 -5.468 13.874 1.00 76.50 127 ASP A CA 1
ATOM 1018 C C . ASP A 1 127 ? -15.728 -4.311 14.742 1.00 76.50 127 ASP A C 1
ATOM 1020 O O 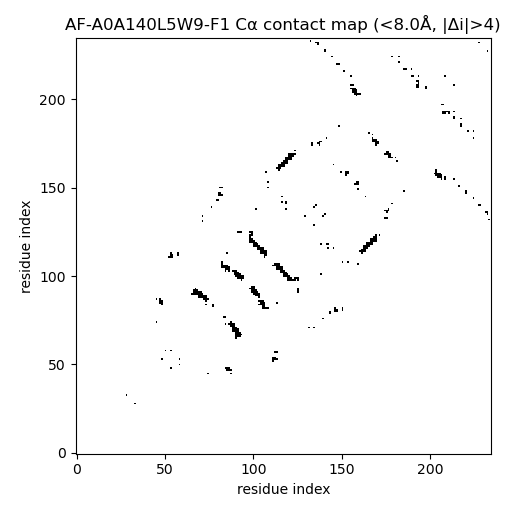. ASP A 1 127 ? -16.479 -3.417 15.153 1.00 76.50 127 ASP A O 1
ATOM 1024 N N . GLN A 1 128 ? -14.421 -4.294 15.024 1.00 77.75 128 GLN A N 1
ATOM 1025 C CA . GLN A 1 128 ? -13.790 -3.202 15.747 1.00 77.75 128 GLN A CA 1
ATOM 1026 C C . GLN A 1 128 ? -13.724 -1.967 14.841 1.00 77.75 128 GLN A C 1
ATOM 1028 O O . GLN A 1 128 ? -13.256 -2.022 13.706 1.00 77.75 128 GLN A O 1
ATOM 1033 N N . LYS A 1 129 ? -14.181 -0.820 15.355 1.00 78.62 129 LYS A N 1
ATOM 1034 C CA . LYS A 1 129 ? -13.980 0.467 14.683 1.00 78.62 129 LYS A CA 1
ATOM 1035 C C . LYS A 1 129 ? -12.596 1.006 15.012 1.00 78.62 129 LYS A C 1
ATOM 1037 O O . LYS A 1 129 ? -12.194 1.031 16.175 1.00 78.62 129 LYS A O 1
ATOM 1042 N N . MET A 1 130 ? -11.891 1.467 13.987 1.00 88.56 130 MET A N 1
ATOM 1043 C CA . MET A 1 130 ? -10.656 2.228 14.126 1.00 88.56 130 MET A CA 1
ATOM 1044 C C . MET A 1 130 ? -10.994 3.714 14.039 1.00 88.56 130 MET A C 1
ATOM 1046 O O . MET A 1 130 ? -11.646 4.138 13.086 1.00 88.56 130 MET A O 1
ATOM 1050 N N . ASP A 1 131 ? -10.595 4.505 15.034 1.00 89.81 131 ASP A N 1
ATOM 1051 C CA . ASP A 1 131 ? -10.713 5.956 14.919 1.00 89.81 131 ASP A CA 1
ATOM 1052 C C . ASP A 1 131 ? -9.747 6.494 13.850 1.00 89.81 131 ASP A C 1
ATOM 1054 O O . ASP A 1 131 ? -8.776 5.840 13.466 1.00 89.81 131 ASP A O 1
ATOM 1058 N N . GLU A 1 132 ? -10.014 7.707 13.375 1.00 90.12 132 GLU A N 1
ATOM 1059 C CA . GLU A 1 132 ? -9.264 8.315 12.279 1.00 90.12 132 GLU A CA 1
ATOM 1060 C C . GLU A 1 132 ? -7.767 8.478 12.578 1.00 90.12 132 GLU A C 1
ATOM 1062 O O . GLU A 1 132 ? -6.934 8.249 11.701 1.00 90.12 132 GLU A O 1
ATOM 1067 N N . GLN A 1 133 ? -7.406 8.842 13.812 1.00 90.44 133 GLN A N 1
ATOM 1068 C CA . GLN A 1 133 ? -6.010 9.031 14.203 1.00 90.44 133 GLN A CA 1
ATOM 1069 C C . GLN A 1 133 ? -5.272 7.692 14.206 1.00 90.44 133 GLN A C 1
ATOM 1071 O O . GLN A 1 133 ? -4.157 7.597 13.684 1.00 90.44 133 GLN A O 1
ATOM 1076 N N . THR A 1 134 ? -5.895 6.657 14.767 1.00 90.31 134 THR A N 1
ATOM 1077 C CA . THR A 1 134 ? -5.356 5.298 14.760 1.00 90.31 134 THR A CA 1
ATOM 1078 C C . THR A 1 134 ? -5.239 4.770 13.334 1.00 90.31 134 THR A C 1
ATOM 1080 O O . THR A 1 134 ? -4.204 4.204 12.984 1.00 90.31 134 THR A O 1
ATOM 1083 N N . PHE A 1 135 ? -6.236 5.016 12.480 1.00 93.19 135 PHE A N 1
ATOM 1084 C CA . PHE A 1 135 ? -6.196 4.636 11.070 1.00 93.19 135 PHE A CA 1
ATOM 1085 C C . PHE A 1 135 ? -5.016 5.285 10.355 1.00 93.19 135 PHE A C 1
ATOM 1087 O O . PHE A 1 135 ? -4.196 4.588 9.754 1.00 93.19 135 PHE A O 1
ATOM 1094 N N . MET A 1 136 ? -4.889 6.608 10.467 1.00 91.12 136 MET A N 1
ATOM 1095 C CA . MET A 1 136 ? -3.791 7.372 9.878 1.00 91.12 136 MET A CA 1
ATOM 1096 C C . MET A 1 136 ? -2.444 6.812 10.320 1.00 91.12 136 MET A C 1
ATOM 1098 O O . MET A 1 136 ? -1.590 6.508 9.491 1.00 91.12 136 MET A O 1
ATOM 1102 N N . ASN A 1 137 ? -2.280 6.589 11.622 1.00 88.62 137 ASN A N 1
ATOM 1103 C CA . ASN A 1 137 ? -1.031 6.113 12.200 1.00 88.62 137 ASN A CA 1
ATOM 1104 C C . ASN A 1 137 ? -0.755 4.613 12.000 1.00 88.62 137 ASN A C 1
ATOM 1106 O O . ASN A 1 137 ? 0.302 4.143 12.423 1.00 88.62 137 ASN A O 1
ATOM 1110 N N . THR A 1 138 ? -1.651 3.869 11.348 1.00 90.88 138 THR A N 1
ATOM 1111 C CA . THR A 1 138 ? -1.469 2.445 11.044 1.00 90.88 138 THR A CA 1
ATOM 1112 C C . THR A 1 138 ? -1.672 2.170 9.560 1.00 90.88 138 THR A C 1
ATOM 1114 O O . THR A 1 138 ? -0.710 2.203 8.795 1.00 90.88 138 THR A O 1
ATOM 1117 N N . ILE A 1 139 ? -2.914 1.947 9.139 1.00 93.44 139 ILE A N 1
ATOM 1118 C CA . ILE A 1 139 ? -3.297 1.644 7.760 1.00 93.44 139 ILE A CA 1
ATOM 1119 C C . ILE A 1 139 ? -2.850 2.753 6.806 1.00 93.44 139 ILE A C 1
ATOM 1121 O O . ILE A 1 139 ? -2.281 2.455 5.760 1.00 93.44 139 ILE A O 1
ATOM 1125 N N . GLY A 1 140 ? -3.030 4.022 7.186 1.00 93.69 140 GLY A N 1
ATOM 1126 C CA . GLY A 1 140 ? -2.584 5.168 6.393 1.00 93.69 140 GLY A CA 1
ATOM 1127 C C . GLY A 1 140 ? -1.079 5.130 6.121 1.00 93.69 140 GLY A C 1
ATOM 1128 O O . GLY A 1 140 ? -0.659 5.241 4.971 1.00 93.69 140 GLY A O 1
ATOM 1129 N N . LYS A 1 141 ? -0.264 4.870 7.152 1.00 91.81 141 LYS A N 1
ATOM 1130 C CA . LYS A 1 141 ? 1.188 4.683 6.995 1.00 91.81 141 LYS A CA 1
ATOM 1131 C C . LYS A 1 141 ? 1.523 3.502 6.084 1.00 91.81 141 LYS A C 1
ATOM 1133 O O . LYS A 1 141 ? 2.365 3.657 5.208 1.00 91.81 141 LYS A O 1
ATOM 1138 N N . ALA A 1 142 ? 0.863 2.351 6.238 1.00 92.81 142 ALA A N 1
ATOM 1139 C CA . ALA A 1 142 ? 1.078 1.216 5.334 1.00 92.81 142 ALA A CA 1
ATOM 1140 C C . ALA A 1 142 ? 0.769 1.574 3.873 1.00 92.81 142 ALA A C 1
ATOM 1142 O O . ALA A 1 142 ? 1.565 1.251 2.997 1.00 92.81 142 ALA A O 1
ATOM 1143 N N . ILE A 1 143 ? -0.335 2.280 3.608 1.00 94.50 143 ILE A N 1
ATOM 1144 C CA . ILE A 1 143 ? -0.699 2.729 2.256 1.00 94.50 143 ILE A CA 1
ATOM 1145 C C . ILE A 1 143 ? 0.392 3.634 1.669 1.00 94.50 143 ILE A C 1
ATOM 1147 O O . ILE A 1 143 ? 0.809 3.393 0.541 1.00 94.50 143 ILE A O 1
ATOM 1151 N N . LEU A 1 144 ? 0.903 4.612 2.428 1.00 92.81 144 LEU A N 1
ATOM 1152 C CA . LEU A 1 144 ? 1.991 5.495 1.976 1.00 92.81 144 LEU A CA 1
ATOM 1153 C C . LEU A 1 144 ? 3.284 4.728 1.662 1.00 92.81 144 LEU A C 1
ATOM 1155 O O . LEU A 1 144 ? 3.972 5.020 0.688 1.00 92.81 144 LEU A O 1
ATOM 1159 N N . VAL A 1 145 ? 3.619 3.717 2.466 1.00 90.81 145 VAL A N 1
ATOM 1160 C CA . VAL A 1 145 ? 4.800 2.884 2.206 1.00 90.81 145 VAL A CA 1
ATOM 1161 C C . VAL A 1 145 ? 4.625 2.042 0.941 1.00 90.81 145 VAL A C 1
ATOM 1163 O O . VAL A 1 145 ? 5.557 1.927 0.144 1.00 90.81 145 VAL A O 1
ATOM 1166 N N . LEU A 1 146 ? 3.436 1.476 0.722 1.00 92.38 146 LEU A N 1
ATOM 1167 C CA . LEU A 1 146 ? 3.139 0.711 -0.492 1.00 92.38 146 LEU A CA 1
ATOM 1168 C C . LEU A 1 146 ? 3.101 1.599 -1.737 1.00 92.38 146 LEU A C 1
ATOM 1170 O O . LEU A 1 146 ? 3.565 1.184 -2.796 1.00 92.38 146 LEU A O 1
ATOM 1174 N N . ASP A 1 147 ? 2.616 2.828 -1.598 1.00 92.69 147 ASP A N 1
ATOM 1175 C CA . ASP A 1 147 ? 2.661 3.853 -2.634 1.00 92.69 147 ASP A CA 1
ATOM 1176 C C . ASP A 1 147 ? 4.109 4.176 -3.053 1.00 92.69 147 ASP A C 1
ATOM 1178 O O . ASP A 1 147 ? 4.453 4.060 -4.233 1.00 92.69 147 ASP A O 1
ATOM 1182 N N . ARG A 1 148 ? 5.007 4.430 -2.089 1.00 89.06 148 ARG A N 1
ATOM 1183 C CA . ARG A 1 148 ? 6.446 4.613 -2.362 1.00 89.06 148 ARG A CA 1
ATOM 1184 C C . ARG A 1 148 ? 7.060 3.380 -3.029 1.00 89.06 148 ARG A C 1
ATOM 1186 O O . ARG A 1 148 ? 7.817 3.506 -3.992 1.00 89.06 148 ARG A O 1
ATOM 1193 N N . HIS A 1 149 ? 6.716 2.178 -2.561 1.00 87.44 149 HIS A N 1
ATOM 1194 C CA . HIS A 1 149 ? 7.187 0.922 -3.152 1.00 87.44 149 HIS A CA 1
ATOM 1195 C C . HIS A 1 149 ? 6.770 0.773 -4.629 1.00 87.44 149 HIS A C 1
ATOM 1197 O O . HIS A 1 149 ? 7.579 0.347 -5.462 1.00 87.44 149 HIS A O 1
ATOM 1203 N N . ILE A 1 150 ? 5.540 1.166 -4.981 1.00 88.94 150 ILE A N 1
ATOM 1204 C CA . ILE A 1 150 ? 5.055 1.202 -6.369 1.00 88.94 150 ILE A CA 1
ATOM 1205 C C . ILE A 1 150 ? 5.895 2.173 -7.207 1.00 88.94 150 ILE A C 1
ATOM 1207 O O . ILE A 1 150 ? 6.358 1.800 -8.292 1.00 88.94 150 ILE A O 1
ATOM 1211 N N . THR A 1 151 ? 6.132 3.390 -6.707 1.00 88.38 151 THR A N 1
ATOM 1212 C CA . THR A 1 151 ? 6.940 4.396 -7.412 1.00 88.38 151 THR A CA 1
ATOM 1213 C C . THR A 1 151 ? 8.366 3.906 -7.651 1.00 88.38 151 THR A C 1
ATOM 1215 O O . THR A 1 151 ? 8.896 4.035 -8.756 1.00 88.38 151 THR A O 1
ATOM 1218 N N . MET A 1 152 ? 8.988 3.286 -6.650 1.00 84.69 152 MET A N 1
ATOM 1219 C CA . MET A 1 152 ? 10.339 2.741 -6.786 1.00 84.69 152 MET A CA 1
ATOM 1220 C C . MET A 1 152 ? 10.406 1.587 -7.781 1.00 84.69 152 MET A C 1
ATOM 1222 O O . MET A 1 152 ? 11.297 1.569 -8.629 1.00 84.69 152 MET A O 1
ATOM 1226 N N . SER A 1 153 ? 9.440 0.667 -7.740 1.00 80.50 153 SER A N 1
ATOM 1227 C CA . SER A 1 153 ? 9.357 -0.438 -8.704 1.00 80.50 153 SER A CA 1
ATOM 1228 C C . SER A 1 153 ? 9.234 0.088 -10.139 1.00 80.50 153 SER A C 1
ATOM 1230 O O . SER A 1 153 ? 9.937 -0.358 -11.048 1.00 80.50 153 SER A O 1
ATOM 1232 N N . LYS A 1 154 ? 8.411 1.124 -10.348 1.00 83.12 154 LYS A N 1
ATOM 1233 C CA . LYS A 1 154 ? 8.322 1.829 -11.635 1.00 83.12 154 LYS A CA 1
ATOM 1234 C C . LYS A 1 154 ? 9.673 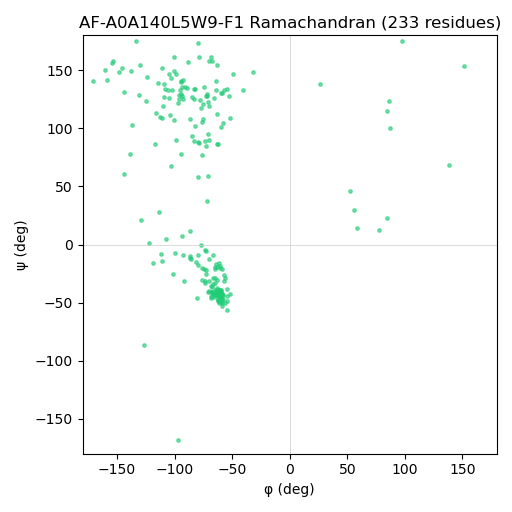2.419 -12.053 1.00 83.12 154 LYS A C 1
ATOM 1236 O O . LYS A 1 154 ? 10.080 2.240 -13.200 1.00 83.12 154 LYS A O 1
ATOM 1241 N N . ASN A 1 155 ? 10.360 3.119 -11.153 1.00 82.44 155 ASN A N 1
ATOM 1242 C CA . ASN A 1 155 ? 11.637 3.777 -11.450 1.00 82.44 155 ASN A CA 1
ATOM 1243 C C . ASN A 1 155 ? 12.756 2.779 -11.778 1.00 82.44 155 ASN A C 1
ATOM 1245 O O . ASN A 1 155 ? 13.584 3.046 -12.646 1.00 82.44 155 ASN A O 1
ATOM 1249 N N . LEU A 1 156 ? 12.728 1.598 -11.159 1.00 77.88 156 LEU A N 1
ATOM 1250 C CA . LEU A 1 156 ? 13.609 0.476 -11.484 1.00 77.88 156 LEU A CA 1
ATOM 1251 C C . LEU A 1 156 ? 13.244 -0.219 -12.812 1.00 77.88 156 LEU A C 1
ATOM 1253 O O . LEU A 1 156 ? 13.982 -1.088 -13.279 1.00 77.88 156 LEU A O 1
ATOM 1257 N N . GLY A 1 157 ? 12.143 0.183 -13.455 1.00 73.38 157 GLY A N 1
ATOM 1258 C CA . GLY A 1 157 ? 11.701 -0.327 -14.750 1.00 73.38 157 GLY A CA 1
ATOM 1259 C C . GLY A 1 157 ? 10.886 -1.618 -14.677 1.00 73.38 157 GLY A C 1
ATOM 1260 O O . GLY A 1 157 ? 10.829 -2.346 -15.673 1.00 73.38 157 GLY A O 1
ATOM 1261 N N . ASP A 1 158 ? 10.266 -1.915 -13.535 1.00 74.75 158 ASP A N 1
ATOM 1262 C CA . ASP A 1 158 ? 9.457 -3.119 -13.358 1.00 74.75 158 ASP A CA 1
ATOM 1263 C C . ASP A 1 158 ? 8.064 -3.008 -13.953 1.00 74.75 158 ASP A C 1
ATOM 1265 O O . ASP A 1 158 ? 7.491 -1.929 -14.129 1.00 74.75 158 ASP A O 1
ATOM 1269 N N . THR A 1 159 ? 7.461 -4.177 -14.150 1.00 75.88 159 THR A N 1
ATOM 1270 C CA . THR A 1 159 ? 6.012 -4.255 -14.246 1.00 75.88 159 THR A CA 1
ATOM 1271 C C . THR A 1 159 ? 5.436 -4.112 -12.844 1.00 75.88 159 THR A C 1
ATOM 1273 O O . THR A 1 159 ? 5.489 -5.041 -12.041 1.00 75.88 159 THR A O 1
ATOM 1276 N N . VAL A 1 160 ? 4.820 -2.966 -12.563 1.00 81.38 160 VAL A N 1
ATOM 1277 C CA . VAL A 1 160 ? 4.031 -2.792 -11.339 1.00 81.38 160 VAL A CA 1
ATOM 1278 C C . VAL A 1 160 ? 2.895 -3.834 -11.326 1.00 81.38 160 VAL A C 1
ATOM 1280 O O . VAL A 1 160 ? 2.209 -3.975 -12.347 1.00 81.38 160 VAL A O 1
ATOM 1283 N N . PRO A 1 161 ? 2.685 -4.595 -10.238 1.00 83.06 161 PRO A N 1
ATOM 1284 C CA . PRO A 1 161 ? 1.617 -5.590 -10.168 1.00 83.06 161 PRO A CA 1
ATOM 1285 C C . PRO A 1 161 ? 0.232 -4.930 -10.168 1.00 83.06 161 PRO A C 1
ATOM 1287 O O . PRO A 1 161 ? 0.076 -3.760 -9.830 1.00 83.06 161 PRO A O 1
ATOM 1290 N N . ASP A 1 162 ? -0.791 -5.691 -10.551 1.00 85.69 162 ASP A N 1
ATOM 1291 C CA . ASP A 1 162 ? -2.179 -5.205 -10.539 1.00 85.69 162 ASP A CA 1
ATOM 1292 C C . ASP A 1 162 ? -2.813 -5.280 -9.134 1.00 85.69 162 ASP A C 1
ATOM 1294 O O . ASP A 1 162 ? -3.844 -4.657 -8.871 1.00 85.69 162 ASP A O 1
ATOM 1298 N N . HIS A 1 163 ? -2.190 -6.031 -8.220 1.00 88.88 163 HIS A N 1
ATOM 1299 C CA . HIS A 1 163 ? -2.622 -6.206 -6.835 1.00 88.88 163 HIS A CA 1
ATOM 1300 C C . HIS A 1 163 ? -1.410 -6.312 -5.908 1.00 88.88 163 HIS A C 1
ATOM 1302 O O . HIS A 1 163 ? -0.489 -7.081 -6.180 1.00 88.88 163 HIS A O 1
ATOM 1308 N N . ILE A 1 164 ? -1.427 -5.548 -4.818 1.00 89.69 164 ILE A N 1
ATOM 1309 C CA . ILE A 1 164 ? -0.450 -5.594 -3.728 1.00 89.69 164 ILE A CA 1
ATOM 1310 C C . ILE A 1 164 ? -1.229 -5.814 -2.435 1.00 89.69 164 ILE A C 1
ATOM 1312 O O . ILE A 1 164 ? -2.149 -5.054 -2.139 1.00 89.69 164 ILE A O 1
ATOM 1316 N N . ALA A 1 165 ? -0.897 -6.872 -1.696 1.00 89.31 165 ALA A N 1
ATOM 1317 C CA . ALA A 1 165 ? -1.653 -7.288 -0.515 1.00 89.31 165 ALA A CA 1
ATOM 1318 C C . ALA A 1 165 ? -0.767 -7.847 0.611 1.00 89.31 165 ALA A C 1
ATOM 1320 O O . ALA A 1 165 ? -0.911 -9.023 0.953 1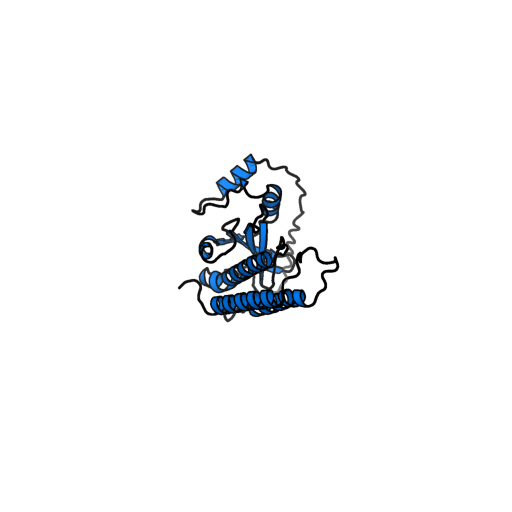.00 89.31 165 ALA A O 1
ATOM 1321 N N . PRO A 1 166 ? 0.169 -7.057 1.162 1.00 89.12 166 PRO A N 1
ATOM 1322 C CA . PRO A 1 166 ? 0.954 -7.479 2.314 1.00 89.12 166 PRO A CA 1
ATOM 1323 C C . PRO A 1 166 ? 0.077 -7.720 3.544 1.00 89.12 166 PRO A C 1
ATOM 1325 O O . PRO A 1 166 ? -0.996 -7.131 3.727 1.00 89.12 166 PRO A O 1
ATOM 1328 N N . GLU A 1 167 ? 0.590 -8.577 4.415 1.00 90.38 167 GLU A N 1
ATOM 1329 C CA . GLU A 1 167 ? -0.044 -8.949 5.669 1.00 90.38 167 GLU A CA 1
ATOM 1330 C C . GLU A 1 167 ? 0.722 -8.331 6.834 1.00 90.38 167 GLU A C 1
ATOM 1332 O O . GLU A 1 167 ? 1.948 -8.402 6.906 1.00 90.38 167 GLU A O 1
ATOM 1337 N N . PHE A 1 168 ? -0.014 -7.736 7.767 1.00 89.81 168 PHE A N 1
ATOM 1338 C CA . PHE A 1 168 ? 0.547 -7.105 8.948 1.00 89.81 168 PHE A CA 1
ATOM 1339 C C . PHE A 1 168 ? -0.050 -7.698 10.215 1.00 89.81 168 PHE A C 1
ATOM 1341 O O . PHE A 1 168 ? -1.244 -8.002 10.316 1.00 89.81 168 PHE A O 1
ATOM 1348 N N . THR A 1 169 ? 0.797 -7.801 11.232 1.00 89.44 169 THR A N 1
ATOM 1349 C CA . THR A 1 169 ? 0.337 -8.052 12.594 1.00 89.44 169 THR A CA 1
ATOM 1350 C C . THR A 1 169 ? -0.044 -6.721 13.229 1.00 89.44 169 THR A C 1
ATOM 1352 O O . THR A 1 169 ? 0.756 -5.785 13.234 1.00 89.44 169 THR A O 1
ATOM 1355 N N . PHE A 1 170 ? -1.262 -6.644 13.765 1.00 89.25 170 PHE A N 1
ATOM 1356 C CA . PHE A 1 170 ? -1.745 -5.499 14.532 1.00 89.25 170 PHE A CA 1
ATOM 1357 C C . PHE A 1 170 ? -1.577 -5.762 16.028 1.00 89.25 170 PHE A C 1
ATOM 1359 O O . PHE A 1 170 ? -2.126 -6.731 16.558 1.00 89.25 170 PHE A O 1
ATOM 1366 N N . ASP A 1 171 ? -0.832 -4.896 16.705 1.00 88.50 171 ASP A N 1
ATOM 1367 C CA . ASP A 1 171 ? -0.712 -4.894 18.157 1.00 88.50 171 ASP A CA 1
ATOM 1368 C C . ASP A 1 171 ? -1.847 -4.062 18.763 1.00 88.50 171 ASP A C 1
ATOM 1370 O O . ASP A 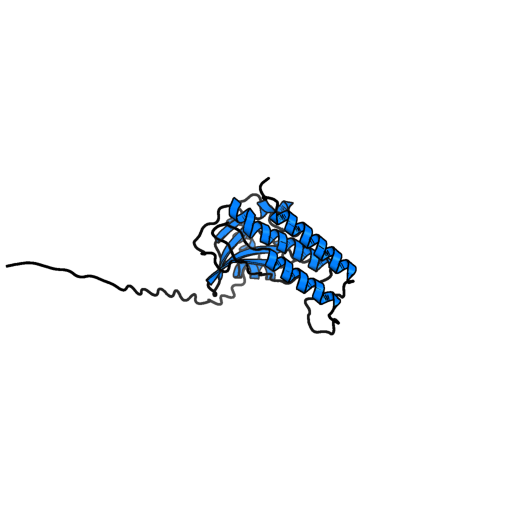1 171 ? -1.853 -2.832 18.695 1.00 88.50 171 ASP A O 1
ATOM 1374 N N . LYS A 1 172 ? -2.797 -4.758 19.394 1.00 83.81 172 LYS A N 1
ATOM 1375 C CA . LYS A 1 172 ? -3.958 -4.156 20.065 1.00 83.81 172 LYS A CA 1
ATOM 1376 C C . LYS A 1 172 ? -3.586 -3.296 21.277 1.00 83.81 172 LYS A C 1
ATOM 1378 O O . LYS A 1 172 ? -4.393 -2.474 21.693 1.00 83.81 172 LYS A O 1
ATOM 1383 N N . THR A 1 173 ? -2.403 -3.489 21.860 1.00 86.06 173 THR A N 1
ATOM 1384 C CA . THR A 1 173 ? -1.958 -2.743 23.048 1.00 86.06 173 THR A CA 1
ATOM 1385 C C . THR A 1 173 ? -1.422 -1.377 22.654 1.00 86.06 173 THR A C 1
ATOM 1387 O O . THR A 1 173 ? -1.757 -0.370 23.274 1.00 86.06 173 THR A O 1
ATOM 1390 N N . SER A 1 174 ? -0.587 -1.338 21.614 1.00 84.62 174 SER A N 1
ATOM 1391 C CA . SER A 1 174 ? 0.011 -0.096 21.121 1.00 84.62 174 SER A CA 1
ATOM 1392 C C . SER A 1 174 ? -0.795 0.576 20.008 1.00 84.62 174 SER A C 1
ATOM 1394 O O . SER A 1 174 ? -0.483 1.714 19.658 1.00 84.62 174 SER A O 1
ATOM 1396 N N . ASN A 1 175 ? -1.822 -0.095 19.470 1.00 86.06 175 ASN A N 1
ATOM 1397 C CA . ASN A 1 175 ? -2.571 0.308 18.277 1.00 86.06 175 ASN A CA 1
ATOM 1398 C C . ASN A 1 175 ? -1.643 0.585 17.088 1.00 86.06 175 ASN A C 1
ATOM 1400 O O . ASN A 1 175 ? -1.748 1.615 16.422 1.00 86.06 175 ASN A O 1
ATOM 1404 N N . ARG A 1 176 ? -0.689 -0.320 16.847 1.00 86.94 176 ARG A N 1
ATOM 1405 C CA . ARG A 1 176 ? 0.309 -0.194 15.777 1.00 86.94 176 ARG A CA 1
ATOM 1406 C C . ARG A 1 176 ? 0.397 -1.461 14.945 1.00 86.94 176 ARG A C 1
ATOM 1408 O O . ARG A 1 176 ? 0.109 -2.557 15.416 1.00 86.94 176 ARG A O 1
ATOM 1415 N N . ILE A 1 177 ? 0.828 -1.293 13.701 1.00 88.88 177 ILE A N 1
ATOM 1416 C CA . ILE A 1 177 ? 1.237 -2.395 12.830 1.00 88.88 177 ILE A CA 1
ATOM 1417 C C . ILE A 1 177 ? 2.758 -2.430 12.718 1.00 88.88 177 ILE A C 1
ATOM 1419 O O . ILE A 1 177 ? 3.413 -1.385 12.737 1.00 88.88 177 ILE A O 1
ATOM 1423 N N . ASP A 1 178 ? 3.315 -3.629 12.582 1.00 83.88 178 ASP A N 1
ATOM 1424 C CA . ASP A 1 178 ? 4.743 -3.802 12.324 1.00 83.88 178 ASP A CA 1
ATOM 1425 C C . ASP A 1 178 ? 5.061 -3.638 10.829 1.00 83.88 178 ASP A C 1
ATOM 1427 O O . ASP A 1 178 ? 4.870 -4.552 10.028 1.00 83.88 178 ASP A O 1
ATOM 1431 N N . LEU A 1 179 ? 5.585 -2.469 10.456 1.00 82.19 179 LEU A N 1
ATOM 1432 C CA . LEU A 1 179 ? 6.039 -2.179 9.091 1.00 82.19 179 LEU A CA 1
ATOM 1433 C C . LEU A 1 179 ? 7.434 -2.756 8.779 1.00 82.19 179 LEU A C 1
ATOM 1435 O O . LEU A 1 179 ? 7.852 -2.748 7.620 1.00 82.19 179 LEU A O 1
ATOM 1439 N N . SER A 1 180 ? 8.166 -3.278 9.772 1.00 75.44 180 SER A N 1
ATOM 1440 C CA . SER A 1 180 ? 9.522 -3.809 9.560 1.00 75.44 180 SER A CA 1
ATOM 1441 C C . SER A 1 180 ? 9.532 -5.068 8.688 1.00 75.44 180 SER A C 1
ATOM 1443 O O . SER A 1 180 ? 10.486 -5.314 7.944 1.00 75.44 180 SER A O 1
ATOM 1445 N N . SER A 1 181 ? 8.444 -5.841 8.720 1.00 74.44 181 SER A N 1
ATOM 1446 C CA . SER A 1 181 ? 8.281 -7.013 7.861 1.00 74.44 181 SER A CA 1
ATOM 1447 C C . SER A 1 181 ? 8.201 -6.620 6.380 1.00 74.44 181 SER A C 1
ATOM 1449 O O . SER A 1 181 ? 8.908 -7.214 5.566 1.00 74.44 181 SER A O 1
ATOM 1451 N N . LEU A 1 182 ? 7.478 -5.542 6.052 1.00 77.81 182 LEU A N 1
ATOM 1452 C CA . LEU A 1 182 ? 7.402 -4.998 4.691 1.00 77.81 182 LEU A CA 1
ATOM 1453 C C . LEU A 1 182 ? 8.757 -4.462 4.198 1.00 77.81 182 LEU A C 1
ATOM 1455 O O . LEU A 1 182 ? 9.125 -4.680 3.043 1.00 77.81 182 LEU A O 1
ATOM 1459 N N . LEU A 1 183 ? 9.525 -3.804 5.075 1.00 77.50 183 LEU A N 1
ATOM 1460 C CA . LEU A 1 183 ? 10.903 -3.367 4.799 1.00 77.50 183 LEU A CA 1
ATOM 1461 C C . LEU A 1 183 ? 11.794 -4.538 4.387 1.00 77.50 183 LEU A C 1
ATOM 1463 O O . LEU A 1 183 ? 12.482 -4.484 3.369 1.00 77.50 183 LEU A O 1
ATOM 1467 N N . ARG A 1 184 ? 11.772 -5.609 5.185 1.00 78.62 184 ARG A N 1
ATOM 1468 C CA . ARG A 1 184 ? 12.586 -6.804 4.953 1.00 78.62 184 ARG A CA 1
ATOM 1469 C C . ARG A 1 184 ? 12.198 -7.506 3.655 1.00 78.62 184 ARG A C 1
ATOM 1471 O O . ARG A 1 184 ? 13.084 -7.914 2.909 1.00 78.62 184 ARG A O 1
ATOM 1478 N N . GLU A 1 185 ? 10.905 -7.645 3.385 1.00 76.75 185 GLU A N 1
ATOM 1479 C CA . GLU A 1 185 ? 10.403 -8.230 2.136 1.00 76.75 185 GLU A CA 1
ATOM 1480 C C . GLU A 1 185 ? 10.818 -7.390 0.930 1.00 76.75 185 GLU A C 1
ATOM 1482 O O . GLU A 1 185 ? 11.452 -7.913 0.015 1.00 76.75 185 GLU A O 1
ATOM 1487 N N . THR A 1 186 ? 10.612 -6.073 0.993 1.00 77.25 186 THR A N 1
ATOM 1488 C CA . THR A 1 186 ? 11.026 -5.159 -0.079 1.00 77.25 186 THR A CA 1
ATOM 1489 C C . THR A 1 186 ? 12.537 -5.195 -0.306 1.00 77.25 186 THR A C 1
ATOM 1491 O O . THR A 1 186 ? 12.992 -5.208 -1.449 1.00 77.25 186 THR A O 1
ATOM 1494 N N . LYS A 1 187 ? 13.338 -5.274 0.766 1.00 78.31 187 LYS A N 1
ATOM 1495 C CA . LYS A 1 187 ? 14.793 -5.450 0.671 1.00 78.31 187 LYS A CA 1
ATOM 1496 C C . LYS A 1 187 ? 15.151 -6.719 -0.078 1.00 78.31 187 LYS A C 1
ATOM 1498 O O . LYS A 1 187 ? 15.992 -6.691 -0.973 1.00 78.31 187 LYS A O 1
ATOM 1503 N N . ASN A 1 188 ? 14.550 -7.837 0.316 1.00 76.00 188 ASN A N 1
ATOM 1504 C CA . ASN A 1 188 ? 14.828 -9.135 -0.281 1.00 76.00 188 ASN A CA 1
ATOM 1505 C C . ASN A 1 188 ? 14.462 -9.130 -1.766 1.00 76.00 188 ASN A C 1
ATOM 1507 O O . ASN A 1 188 ? 15.252 -9.596 -2.588 1.00 76.00 188 ASN A O 1
ATOM 1511 N N . ASP A 1 189 ? 13.327 -8.523 -2.105 1.00 76.12 189 ASP A N 1
ATOM 1512 C CA . ASP A 1 189 ? 12.885 -8.331 -3.478 1.00 76.12 189 ASP A CA 1
ATOM 1513 C C . ASP A 1 189 ? 13.885 -7.474 -4.266 1.00 76.12 189 ASP A C 1
ATOM 1515 O O . ASP A 1 189 ? 14.372 -7.883 -5.321 1.00 76.12 189 ASP A O 1
ATOM 1519 N N . PHE A 1 190 ? 14.288 -6.316 -3.748 1.00 78.06 190 PHE A N 1
ATOM 1520 C CA . PHE A 1 190 ? 15.252 -5.438 -4.414 1.00 78.06 190 PHE A CA 1
ATOM 1521 C C . PHE A 1 190 ? 16.626 -6.106 -4.576 1.00 78.06 190 PHE A C 1
ATOM 1523 O O . PHE A 1 190 ? 17.203 -6.088 -5.663 1.00 78.06 190 PHE A O 1
ATOM 1530 N N . MET A 1 191 ? 17.130 -6.792 -3.551 1.00 74.94 191 MET A N 1
ATOM 1531 C CA . MET A 1 191 ? 18.433 -7.463 -3.599 1.00 74.94 191 MET A CA 1
ATOM 1532 C C . MET A 1 191 ? 18.443 -8.692 -4.514 1.00 74.94 191 MET A C 1
ATOM 1534 O O . MET A 1 191 ? 19.463 -8.962 -5.161 1.00 74.94 191 MET A O 1
ATOM 1538 N N . ALA A 1 192 ? 17.319 -9.404 -4.654 1.00 73.94 192 ALA A N 1
ATOM 1539 C CA . ALA A 1 192 ? 17.187 -10.517 -5.596 1.00 73.94 192 ALA A CA 1
ATOM 1540 C C . ALA A 1 192 ? 17.453 -10.098 -7.059 1.00 73.94 192 ALA A C 1
ATOM 1542 O O . ALA A 1 192 ? 17.826 -10.937 -7.880 1.00 73.94 192 ALA A O 1
ATOM 1543 N N . ARG A 1 193 ? 17.346 -8.804 -7.390 1.00 69.38 193 ARG A N 1
ATOM 1544 C CA . ARG A 1 193 ? 17.652 -8.243 -8.725 1.00 69.38 193 ARG A CA 1
ATOM 1545 C C . ARG A 1 193 ? 19.121 -8.317 -9.083 1.00 69.38 193 ARG A C 1
ATOM 1547 O O . ARG A 1 193 ? 19.462 -8.543 -10.235 1.00 69.38 193 ARG A O 1
ATOM 1554 N N . THR A 1 194 ? 19.984 -8.120 -8.091 1.00 69.12 194 THR A N 1
ATOM 1555 C CA . THR A 1 194 ? 21.440 -8.072 -8.292 1.00 69.12 194 THR A CA 1
ATOM 1556 C C . THR A 1 194 ? 22.040 -9.453 -8.546 1.00 69.12 194 THR A C 1
ATOM 1558 O O . THR A 1 194 ? 23.131 -9.563 -9.098 1.00 69.12 194 THR A O 1
ATOM 1561 N N . SER A 1 195 ? 21.329 -10.509 -8.137 1.00 64.00 195 SER A N 1
ATOM 1562 C CA . SER A 1 195 ? 21.816 -11.891 -8.117 1.00 64.00 195 SER A CA 1
ATOM 1563 C C . SER A 1 195 ? 21.141 -12.802 -9.145 1.00 64.00 195 SER A C 1
ATOM 1565 O O . SER A 1 195 ? 21.653 -13.887 -9.423 1.00 64.00 195 SER A O 1
ATOM 1567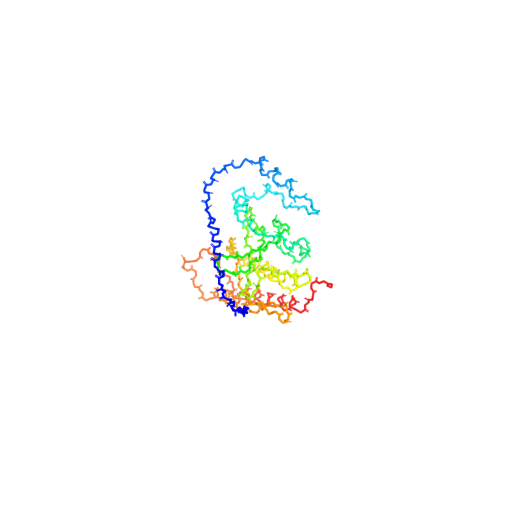 N N . ARG A 1 196 ? 20.014 -12.392 -9.745 1.00 58.00 196 ARG A N 1
ATOM 1568 C CA . ARG A 1 196 ? 19.302 -13.194 -10.748 1.00 58.00 196 ARG A CA 1
ATOM 1569 C C . ARG A 1 196 ? 19.751 -12.839 -12.163 1.00 58.00 196 ARG A C 1
ATOM 1571 O O . ARG A 1 196 ? 19.612 -11.705 -12.608 1.00 58.00 196 ARG A O 1
ATOM 1578 N N . SER A 1 197 ? 20.194 -13.841 -12.929 1.00 51.03 197 SER A N 1
ATOM 1579 C CA . SER A 1 197 ? 20.177 -13.718 -14.388 1.00 51.03 197 SER A CA 1
ATOM 1580 C C . SER A 1 197 ? 18.716 -13.755 -14.835 1.00 51.03 197 SER A C 1
ATOM 1582 O O . SER A 1 197 ? 18.045 -14.763 -14.603 1.00 51.03 197 SER A O 1
ATOM 1584 N N . PHE A 1 198 ? 18.217 -12.697 -15.475 1.00 53.81 198 PHE A N 1
ATOM 1585 C CA . PHE A 1 198 ? 16.865 -12.642 -16.044 1.00 53.81 198 PHE A CA 1
ATOM 1586 C C . PHE A 1 198 ? 16.748 -13.536 -17.292 1.00 53.81 198 PHE A C 1
ATOM 1588 O O . PHE A 1 198 ? 16.441 -13.083 -18.390 1.00 53.81 198 PHE A O 1
ATOM 1595 N N . LYS A 1 199 ? 17.011 -14.838 -17.147 1.00 44.28 199 LYS A N 1
ATOM 1596 C CA . LYS A 1 199 ? 16.628 -15.836 -18.142 1.00 44.28 199 LYS A CA 1
ATOM 1597 C C . LYS A 1 199 ? 15.142 -16.146 -17.933 1.00 44.28 199 LYS A C 1
ATOM 1599 O O . LYS A 1 199 ? 14.764 -16.999 -17.142 1.00 44.28 199 LYS A O 1
ATOM 1604 N N . SER A 1 200 ? 14.317 -15.342 -18.601 1.00 45.22 200 SER A N 1
ATOM 1605 C CA . SER A 1 200 ? 12.989 -15.685 -19.134 1.00 45.22 200 SER A CA 1
ATOM 1606 C C . SER A 1 200 ? 11.864 -16.189 -18.209 1.00 45.22 200 SER A C 1
ATOM 1608 O O . SER A 1 200 ? 10.886 -16.694 -18.749 1.00 45.22 200 SER A O 1
ATOM 1610 N N . MET A 1 201 ? 11.922 -16.081 -16.875 1.00 43.00 201 MET A N 1
ATOM 1611 C CA . MET A 1 201 ? 10.900 -16.737 -16.023 1.00 43.00 201 MET A CA 1
ATOM 1612 C C . MET A 1 201 ? 10.080 -15.863 -15.066 1.00 43.00 201 MET A C 1
ATOM 1614 O O . MET A 1 201 ? 9.199 -16.403 -14.402 1.00 43.00 201 MET A O 1
ATOM 1618 N N . ASN A 1 202 ? 10.260 -14.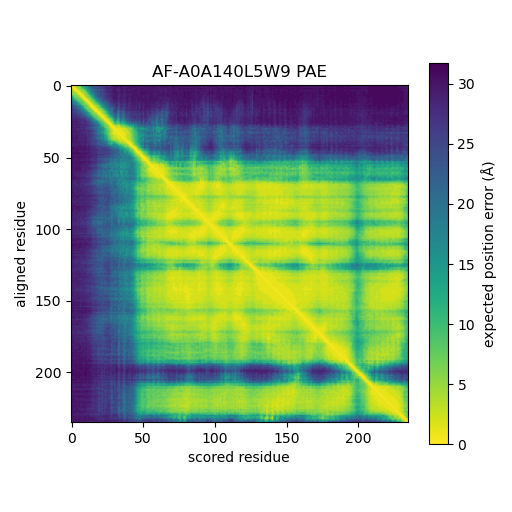539 -15.010 1.00 47.19 202 ASN A N 1
ATOM 1619 C CA . ASN A 1 202 ? 9.343 -13.701 -14.229 1.00 47.19 202 ASN A CA 1
ATOM 1620 C C . ASN A 1 202 ? 8.954 -12.403 -14.970 1.00 47.19 202 ASN A C 1
ATOM 1622 O O . ASN A 1 202 ? 9.755 -11.470 -14.992 1.00 47.19 202 ASN A O 1
ATOM 1626 N N . PRO A 1 203 ? 7.741 -12.317 -15.559 1.00 49.19 203 PRO A N 1
ATOM 1627 C CA . PRO A 1 203 ? 7.292 -11.151 -16.332 1.00 49.19 203 PRO A CA 1
ATOM 1628 C C . PRO A 1 203 ? 7.098 -9.882 -15.484 1.00 49.19 203 PRO A C 1
ATOM 1630 O O . PRO A 1 203 ? 6.882 -8.797 -16.028 1.00 49.19 203 PRO A O 1
ATOM 1633 N N . PHE A 1 204 ? 7.170 -9.994 -14.153 1.00 53.09 204 PHE A N 1
ATOM 1634 C CA . PHE A 1 204 ? 7.085 -8.839 -13.263 1.00 53.09 204 PHE A CA 1
ATOM 1635 C C . PHE A 1 204 ? 8.386 -8.014 -13.226 1.00 53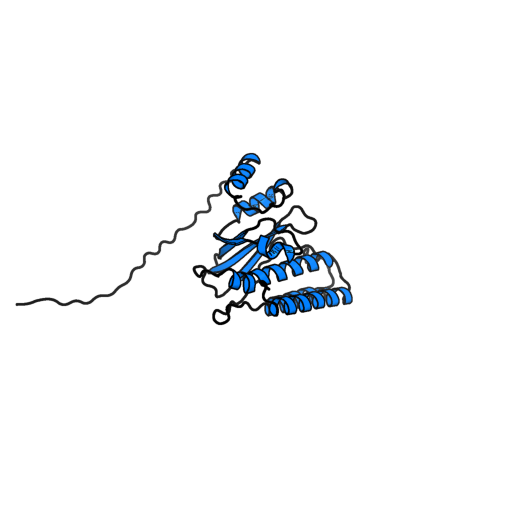.09 204 PHE A C 1
ATOM 1637 O O . PHE A 1 204 ? 8.350 -6.831 -12.903 1.00 53.09 204 PHE A O 1
ATOM 1644 N N . TRP A 1 205 ? 9.522 -8.595 -13.629 1.00 56.25 205 TRP A N 1
ATOM 1645 C CA . TRP A 1 205 ? 10.851 -8.001 -13.461 1.00 56.25 205 TRP A CA 1
ATOM 1646 C C . TRP A 1 205 ? 11.462 -7.752 -14.831 1.00 56.25 205 TRP A C 1
ATOM 1648 O O . TRP A 1 205 ? 12.128 -8.611 -15.411 1.00 56.25 205 TRP A O 1
ATOM 1658 N N . ASN A 1 206 ? 11.150 -6.587 -15.390 1.00 54.94 206 ASN A N 1
ATOM 1659 C CA . ASN A 1 206 ? 11.352 -6.344 -16.813 1.00 54.94 206 ASN A CA 1
ATOM 1660 C C . ASN A 1 206 ? 12.754 -5.842 -17.180 1.00 54.94 206 ASN A C 1
ATOM 1662 O O . ASN A 1 206 ? 13.069 -5.815 -18.371 1.00 54.94 206 ASN A O 1
ATOM 1666 N N . LYS A 1 207 ? 13.613 -5.465 -16.220 1.00 61.56 207 LYS A N 1
ATOM 1667 C CA . LYS A 1 207 ? 14.965 -4.956 -16.515 1.00 61.56 207 LYS A CA 1
ATOM 1668 C C . LYS A 1 207 ? 15.993 -5.302 -15.440 1.00 61.56 207 LYS A C 1
ATOM 1670 O O . LYS A 1 207 ? 15.692 -5.362 -14.252 1.00 61.56 207 LYS A O 1
ATOM 1675 N N . PHE A 1 208 ? 17.238 -5.483 -15.879 1.00 64.12 208 PHE A N 1
ATOM 1676 C CA . PHE A 1 208 ? 18.397 -5.511 -14.992 1.00 64.12 208 PHE A CA 1
ATOM 1677 C C . PHE A 1 208 ? 18.739 -4.070 -14.592 1.00 64.12 208 PHE A C 1
ATOM 1679 O O . PHE A 1 208 ? 19.047 -3.254 -15.460 1.00 64.12 208 PHE A O 1
ATOM 1686 N N . ALA A 1 209 ? 18.659 -3.762 -13.298 1.00 70.81 209 ALA A N 1
ATOM 1687 C CA . ALA A 1 209 ? 19.118 -2.497 -12.731 1.00 70.81 209 ALA A CA 1
ATOM 1688 C C . ALA A 1 209 ? 20.514 -2.675 -12.121 1.00 70.81 209 ALA A C 1
ATOM 1690 O O . ALA A 1 209 ? 20.847 -3.742 -11.597 1.00 70.81 209 ALA A O 1
ATOM 1691 N N . GLU A 1 210 ? 21.340 -1.633 -12.185 1.00 76.88 210 GLU A N 1
ATOM 1692 C CA . GLU A 1 210 ? 22.667 -1.660 -11.574 1.00 76.88 210 GLU A CA 1
ATOM 1693 C C . GLU A 1 210 ? 22.561 -1.789 -10.049 1.00 76.88 210 GLU A C 1
ATOM 1695 O O . GLU A 1 210 ? 21.720 -1.153 -9.412 1.00 76.88 210 GLU A O 1
ATOM 1700 N N . LYS A 1 211 ? 23.456 -2.577 -9.440 1.00 81.06 211 LYS A N 1
ATOM 1701 C CA . LYS A 1 211 ? 23.470 -2.812 -7.987 1.00 81.06 211 LYS A CA 1
ATOM 1702 C C . LYS A 1 211 ? 23.470 -1.511 -7.175 1.00 81.06 211 LYS A C 1
ATOM 1704 O O . LYS A 1 211 ? 22.721 -1.412 -6.211 1.00 81.06 211 LYS A O 1
ATOM 1709 N N . LYS A 1 212 ? 24.259 -0.517 -7.593 1.00 82.50 212 LYS A N 1
ATOM 1710 C CA . LYS A 1 212 ? 24.341 0.786 -6.921 1.00 82.50 212 LYS A CA 1
ATOM 1711 C C . LYS A 1 212 ? 22.987 1.506 -6.897 1.00 82.50 212 LYS A C 1
ATOM 1713 O O . LYS A 1 212 ? 22.580 1.994 -5.853 1.00 82.50 212 LYS A O 1
ATOM 1718 N N . MET A 1 213 ? 22.271 1.506 -8.022 1.00 82.69 213 MET A N 1
ATOM 1719 C CA . MET A 1 213 ? 20.940 2.106 -8.128 1.00 82.69 213 MET A CA 1
ATOM 1720 C C . MET A 1 213 ? 19.941 1.406 -7.195 1.00 82.69 213 MET A C 1
ATOM 1722 O O . MET A 1 213 ? 19.180 2.061 -6.494 1.00 82.69 213 MET A O 1
ATOM 1726 N N . ILE A 1 214 ? 19.972 0.072 -7.139 1.00 82.25 214 ILE A N 1
ATOM 1727 C CA . ILE A 1 214 ? 19.115 -0.716 -6.240 1.00 82.25 214 ILE A CA 1
ATOM 1728 C C . ILE A 1 214 ? 19.394 -0.386 -4.766 1.00 82.25 214 ILE A C 1
ATOM 1730 O O . ILE A 1 214 ? 18.457 -0.230 -3.986 1.00 82.25 214 ILE A O 1
ATOM 1734 N N . GLU A 1 215 ? 20.669 -0.281 -4.383 1.00 84.31 215 GLU A N 1
ATOM 1735 C CA . GLU A 1 215 ? 21.077 0.079 -3.020 1.00 84.31 215 GLU A CA 1
ATOM 1736 C C . GLU A 1 215 ? 20.634 1.501 -2.646 1.00 84.31 215 GLU A C 1
ATOM 1738 O O . GLU A 1 215 ? 20.151 1.708 -1.534 1.00 84.31 215 GLU A O 1
ATOM 1743 N N . GLU A 1 216 ? 20.737 2.458 -3.573 1.00 86.25 216 GLU A N 1
ATOM 1744 C CA . GLU A 1 216 ? 20.250 3.831 -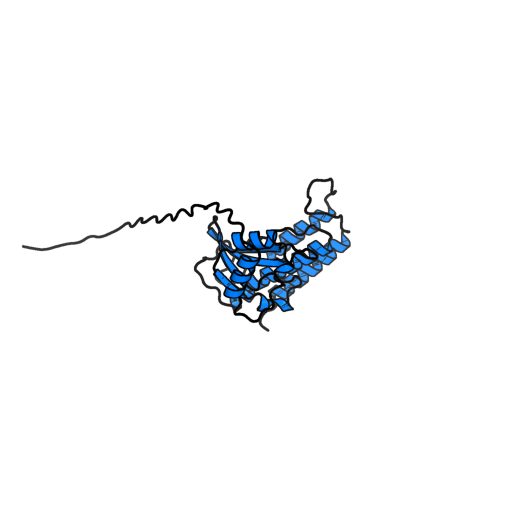3.387 1.00 86.25 216 GLU A CA 1
ATOM 1745 C C . GLU A 1 216 ? 18.728 3.871 -3.177 1.00 86.25 216 GLU A C 1
ATOM 1747 O O . GLU A 1 216 ? 18.271 4.471 -2.207 1.00 86.25 216 GLU A O 1
ATOM 1752 N N . TYR A 1 217 ? 17.943 3.170 -4.006 1.00 84.38 217 TYR A N 1
ATOM 1753 C CA . TYR A 1 217 ? 16.485 3.099 -3.837 1.00 84.38 217 TYR A CA 1
ATOM 1754 C C . TYR A 1 217 ? 16.071 2.397 -2.545 1.00 84.38 217 TYR A C 1
ATOM 1756 O O . TYR A 1 217 ? 15.153 2.849 -1.867 1.00 84.38 217 TYR A O 1
ATOM 1764 N N . TYR A 1 218 ? 16.735 1.298 -2.179 1.00 84.31 218 TYR A N 1
ATOM 1765 C CA . TYR A 1 218 ? 16.441 0.635 -0.911 1.00 84.31 218 TYR A CA 1
ATOM 1766 C C . TYR A 1 218 ? 16.722 1.561 0.278 1.00 84.31 218 TYR A C 1
ATOM 1768 O O . TYR A 1 218 ? 15.910 1.636 1.197 1.00 84.31 218 TYR A O 1
ATOM 1776 N N . LYS A 1 219 ? 17.847 2.284 0.250 1.00 86.88 219 LYS A N 1
ATOM 1777 C CA . LYS A 1 219 ? 18.203 3.229 1.309 1.00 86.88 219 LYS A CA 1
ATOM 1778 C C . LYS A 1 219 ? 17.184 4.366 1.417 1.00 86.88 219 LYS A C 1
ATOM 1780 O O . LYS A 1 219 ? 16.759 4.682 2.520 1.00 86.88 219 LYS A O 1
ATOM 1785 N N . ASP A 1 220 ? 16.756 4.924 0.289 1.00 85.50 220 ASP A N 1
ATOM 1786 C CA . ASP A 1 220 ? 15.712 5.953 0.244 1.00 85.50 220 ASP A CA 1
ATOM 1787 C C . ASP A 1 220 ? 14.373 5.439 0.814 1.00 85.50 220 ASP A C 1
ATOM 1789 O O . ASP A 1 220 ? 13.706 6.133 1.578 1.00 85.50 220 ASP A O 1
ATOM 1793 N N . LEU A 1 221 ? 14.003 4.180 0.540 1.00 84.88 221 LEU A N 1
ATOM 1794 C CA . LEU A 1 221 ? 12.812 3.564 1.134 1.00 84.88 221 LEU A CA 1
ATOM 1795 C C . LEU A 1 221 ? 12.952 3.374 2.644 1.00 84.88 221 LEU A C 1
ATOM 1797 O O . LEU A 1 221 ? 12.002 3.590 3.393 1.00 84.88 221 LEU A O 1
ATOM 1801 N N . GLU A 1 222 ? 14.123 2.927 3.086 1.00 85.19 222 GLU A N 1
ATOM 1802 C CA . GLU A 1 222 ? 14.425 2.712 4.496 1.00 85.19 222 GLU A CA 1
ATOM 1803 C C . GLU A 1 222 ? 14.361 4.022 5.282 1.00 85.19 222 GLU A C 1
ATOM 1805 O O . GLU A 1 222 ? 13.688 4.080 6.312 1.00 85.19 222 GLU A O 1
ATOM 1810 N N . GLU A 1 223 ? 14.968 5.088 4.760 1.00 87.06 223 GLU A N 1
ATOM 1811 C CA . GLU A 1 223 ? 14.892 6.434 5.332 1.00 87.06 223 GLU A CA 1
ATOM 1812 C C . GLU A 1 223 ? 13.442 6.939 5.385 1.00 87.06 223 GLU A C 1
ATOM 1814 O O . GLU A 1 223 ? 12.990 7.381 6.444 1.00 87.06 223 GLU A O 1
ATOM 1819 N N . PHE A 1 224 ? 12.678 6.771 4.302 1.00 86.81 224 PHE A N 1
ATOM 1820 C CA . PHE A 1 224 ? 11.262 7.138 4.251 1.00 86.81 224 PHE A CA 1
ATOM 1821 C C . PHE A 1 224 ? 10.414 6.387 5.287 1.00 86.81 224 PHE A C 1
ATOM 1823 O O . PHE A 1 224 ? 9.594 6.983 5.985 1.00 86.81 224 PHE A O 1
ATOM 1830 N N . ILE A 1 225 ? 10.606 5.074 5.429 1.00 83.81 225 ILE A N 1
ATOM 1831 C CA . ILE A 1 225 ? 9.839 4.267 6.385 1.00 83.81 225 ILE A CA 1
ATOM 1832 C C . ILE A 1 225 ? 10.202 4.640 7.821 1.00 83.81 225 ILE A C 1
ATOM 1834 O O . ILE A 1 225 ? 9.308 4.760 8.662 1.00 83.81 225 ILE A O 1
ATOM 1838 N N . LEU A 1 226 ? 11.485 4.863 8.114 1.00 83.31 226 LEU A N 1
ATOM 1839 C CA . LEU A 1 226 ? 11.919 5.340 9.427 1.00 83.31 226 LEU A CA 1
ATOM 1840 C C . LEU A 1 226 ? 11.295 6.700 9.757 1.00 83.31 226 LEU A C 1
ATOM 1842 O O . LEU A 1 226 ? 10.791 6.883 10.867 1.00 83.31 226 LEU A O 1
ATOM 1846 N N . GLU A 1 227 ? 11.257 7.617 8.791 1.00 84.44 227 GLU A N 1
ATOM 1847 C CA . GLU A 1 227 ? 10.600 8.914 8.934 1.00 84.44 227 GLU A CA 1
ATOM 1848 C C . GLU A 1 227 ? 9.093 8.765 9.196 1.00 84.44 227 GLU A C 1
ATOM 1850 O O . GLU A 1 227 ? 8.571 9.341 10.154 1.00 84.44 227 GLU A O 1
ATOM 1855 N N . ILE A 1 228 ? 8.395 7.944 8.403 1.00 82.69 228 ILE A N 1
ATOM 1856 C CA . ILE A 1 228 ? 6.960 7.679 8.565 1.00 82.69 228 ILE A CA 1
ATOM 1857 C C . ILE A 1 228 ? 6.653 7.028 9.915 1.00 82.69 228 ILE A C 1
ATOM 1859 O O . ILE A 1 228 ? 5.649 7.360 10.546 1.00 82.69 228 ILE A O 1
ATOM 1863 N N . ILE A 1 229 ? 7.487 6.106 10.397 1.00 78.69 229 ILE A N 1
ATOM 1864 C CA . ILE A 1 229 ? 7.290 5.468 11.704 1.00 78.69 229 ILE A CA 1
ATOM 1865 C C . ILE A 1 229 ? 7.451 6.496 12.831 1.00 78.69 229 ILE A C 1
ATOM 1867 O O . ILE A 1 229 ? 6.647 6.489 13.767 1.00 78.69 229 ILE A O 1
ATOM 1871 N N . GLN A 1 230 ? 8.446 7.384 12.736 1.00 77.50 230 GLN A N 1
ATOM 1872 C CA . GLN A 1 230 ? 8.766 8.375 13.769 1.00 77.50 230 GLN A CA 1
ATOM 1873 C C . GLN A 1 230 ? 7.798 9.567 13.804 1.00 77.50 230 GLN A C 1
ATOM 1875 O O . GLN A 1 230 ? 7.569 10.121 14.880 1.00 77.50 230 GLN A O 1
ATOM 1880 N N . LYS A 1 231 ? 7.218 9.966 12.666 1.00 73.19 231 LYS A N 1
ATOM 1881 C CA . LYS A 1 231 ? 6.283 11.098 12.583 1.00 73.19 231 LYS A CA 1
ATOM 1882 C C . LYS A 1 231 ? 4.835 10.661 12.812 1.00 73.19 231 LYS A C 1
ATOM 1884 O O . LYS A 1 231 ? 4.362 9.688 12.228 1.00 73.19 231 LYS A O 1
ATOM 1889 N N . ASP A 1 232 ? 4.093 11.407 13.624 1.00 69.12 232 ASP A N 1
ATOM 1890 C CA . ASP A 1 232 ? 2.628 11.337 13.608 1.00 69.12 232 ASP A CA 1
ATOM 1891 C C . ASP A 1 232 ? 2.112 12.055 12.358 1.00 69.12 232 ASP A C 1
ATOM 1893 O O . ASP A 1 232 ? 2.576 13.149 12.043 1.00 69.12 232 ASP A O 1
ATOM 1897 N N . LEU A 1 233 ? 1.146 11.471 11.640 1.00 59.78 233 LEU A N 1
ATOM 1898 C CA . LEU A 1 233 ? 0.682 12.052 10.371 1.00 59.78 233 LEU A CA 1
ATOM 1899 C C . LEU A 1 233 ? -0.171 13.329 10.533 1.00 59.78 233 LEU A C 1
ATOM 1901 O O . LEU A 1 233 ? -0.489 13.945 9.518 1.00 59.78 233 LEU A O 1
ATOM 1905 N N . ASN A 1 234 ? -0.508 13.734 11.763 1.00 53.25 234 ASN A N 1
ATOM 1906 C CA . ASN A 1 234 ? -1.397 14.863 12.078 1.00 53.25 234 ASN A CA 1
ATOM 1907 C C . ASN A 1 234 ? -0.679 16.040 12.777 1.00 53.25 234 ASN A C 1
ATOM 1909 O O . ASN A 1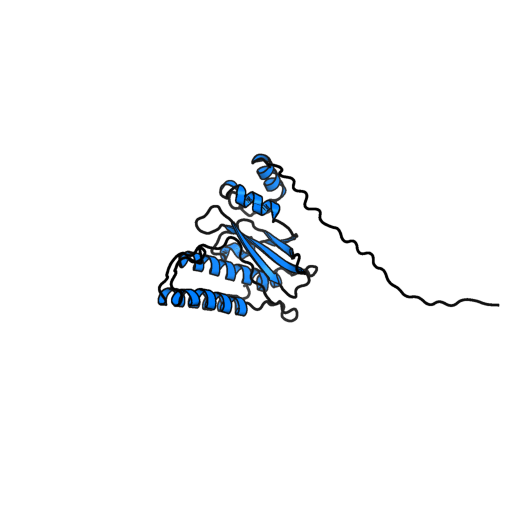 234 ? -1.301 16.766 13.553 1.00 53.25 234 ASN A O 1
ATOM 1913 N N . ARG A 1 235 ? 0.625 16.221 12.533 1.00 44.72 235 ARG A N 1
ATOM 1914 C CA . ARG A 1 235 ? 1.367 17.438 12.903 1.00 44.72 235 ARG A CA 1
ATOM 1915 C C . ARG A 1 235 ? 1.778 18.226 11.674 1.00 44.72 235 ARG A C 1
ATOM 1917 O O . ARG A 1 235 ? 2.286 17.581 10.731 1.00 44.72 235 ARG A O 1
#

Foldseek 3Di:
DDDDDDDDDDDDDPPPPVPPPPDPPPDPDDPVNVVVVVVVPDPDPDPADPLVLADPVQVVVCVVVVDADFQFFCVLVQVLFPFAFNGRTFGWDQDPVRWIWTWTWTCQPPDSHIAIEIETEPPDHSPDRDDPQLCCLAVVLVVSLVRLLSVLLVVQPFQRDSYDHDYWYADPVVSYTDCVVVLVVSLVVLVVLAVDDPPPDDNGNPDRDDPVSSVVSSVVSVVVSVVSNPDRSPD

Radius of gyration: 22.35 Å; Cα contacts (8 Å, |Δi|>4): 269; chains: 1; bounding box: 72×48×70 Å

Solvent-accessible surface area (backbone atoms only — not comparable to full-atom values): 14316 Å² total; per-residue (Å²): 135,85,85,89,82,88,85,81,88,84,80,88,81,83,78,81,76,78,76,80,76,82,74,88,70,92,68,87,77,48,76,66,58,53,53,52,60,50,66,77,66,64,87,62,98,65,84,63,54,62,65,87,63,37,38,68,69,49,54,49,50,43,68,78,66,67,62,59,48,77,76,47,60,46,72,83,46,47,95,75,46,86,56,54,58,49,48,50,53,29,20,39,39,64,47,100,85,70,33,23,29,42,35,36,39,30,40,33,85,99,50,50,43,58,23,41,41,32,49,30,26,75,70,46,63,72,86,61,83,72,54,70,68,50,34,44,63,26,60,45,48,52,52,46,52,52,38,52,50,49,54,50,38,45,74,57,48,32,48,72,64,61,64,48,69,60,78,29,57,50,40,84,87,79,58,37,55,60,61,66,60,58,51,52,50,51,47,52,58,53,54,49,52,68,74,52,79,88,75,89,79,56,87,51,63,66,53,87,57,57,59,68,58,49,53,52,53,51,49,53,50,51,53,50,51,54,50,56,71,73,46,67,86,88,114

Sequence (235 aa):
MKVDSMNAIGGMNHTYTKTIRRVNKESHLSQNEINTLISEKTKNTFKPVDIKAINASCYRQYLMNNVGETVFDLSKLEEKMENQPAFPEVKQFTDDLGRTRFRCYLVKPNSDRLITVDVALLNYDGDQKMDEQTFMNTIGKAILVLDRHITMSKNLGDTVPDHIAPEFTFDKTSNRIDLSSLLRETKNDFMARTSRSFKSMNPFWNKFAEKKMIEEYYKDLEEFILEIIQKDLNR

pLDDT: mean 71.6, std 20.76, range [25.48, 94.69]

Nearest PDB structures (foldseek):
  6z32-assembly1_A  TM=6.542E-01  e=1.421E+00  Homo sapiens
  3ebw-assembly1_A  TM=4.969E-01  e=8.311E-01  Periplaneta americana
  6z32-assembly2_B  TM=6.319E-01  e=2.736E+00  Homo sapiens
  6g2h-assembly1_E  TM=2.898E-01  e=4.581E-01  Homo sapiens
  6g2i-assembly1_R  TM=2.833E-01  e=5.160E-01  Homo sapiens

Organism: NCBI:txid520762